Protein AF-A0A519WPK3-F1 (afdb_monomer)

Mean predicted aligned error: 9.58 Å

Solvent-accessible surface area (backbone atoms only — not comparable to full-atom values): 17750 Å² total; per-residue (Å²): 133,92,76,84,82,84,77,85,83,83,81,83,81,81,85,74,91,69,85,76,52,42,56,36,68,40,86,94,42,63,32,31,65,86,56,55,59,50,63,33,29,33,14,40,86,63,39,38,88,90,33,53,61,42,50,19,40,54,48,25,35,54,65,48,41,34,26,15,47,34,34,63,48,76,48,82,30,82,75,69,54,102,81,62,77,59,24,25,37,39,63,29,50,59,96,68,37,83,88,67,66,41,92,82,39,66,58,48,60,46,72,45,61,41,82,87,78,26,24,60,67,28,47,33,42,40,36,38,63,82,57,46,74,32,50,64,46,53,61,82,19,36,82,69,31,94,54,82,22,42,30,40,38,23,42,38,35,25,38,50,38,42,71,59,23,38,37,41,28,54,85,52,86,20,16,48,8,29,32,51,71,32,58,49,68,64,50,56,37,51,45,67,56,54,26,27,50,50,29,52,37,47,21,74,77,49,38,57,27,89,55,96,75,41,66,42,71,45,78,41,43,54,38,78,34,75,89,70,29,67,93,54,89,73,31,51,25,35,67,41,77,50,63,43,18,37,81,86,65,49,77,56,72,63,44,80,40,91,84,51,36,87,53,74,40,71,85,76,69,86,96,63,62,71,44,74,55,68,37,78,36,47,41,17,41,59,92,72,96,64,92,70,65,41,70,48,53,93,67,96,62,87,58,93,86,37,45,72,73,42,120

Sequence (311 aa):
MNKKIIFVISFLLLSNNAYSFRNYKCGTLNLQHTSKTVQFSFNTTSFPFGSAARGGITSAMGRWNVRSDFAFSNTEGTAASASDTINSIWWSAPANFPGGNAANTLARTRYTYNMTTCRFNNIDIIFNNSFGWNYSEALNHTPFSAAAIYNIHGVALHELGHALGLDHEERYYNTMGDSFSHLNFDATHSDYTPGEDATAGAISLYSESTIPAAPEDGITMMVRDAALSPTTPNSYSVHTQGVITDNSNNVIYSIPNTGLGPNRRYQLARGQIYKIPITLETNGANTHNRLMWAKLSSDRTFDSSDTAILD

Radius of gyration: 21.03 Å; Cα contacts (8 Å, |Δi|>4): 628; chains: 1; bounding box: 66×49×42 Å

Structure (mmCIF, N/CA/C/O backbone):
data_AF-A0A519WPK3-F1
#
_entry.id   AF-A0A519WPK3-F1
#
loop_
_atom_site.group_PDB
_atom_site.id
_atom_site.type_symbol
_atom_site.label_atom_id
_atom_site.label_alt_id
_atom_site.label_comp_id
_atom_site.label_asym_id
_atom_site.label_entity_id
_atom_site.label_seq_id
_atom_site.pdbx_PDB_ins_code
_atom_site.Cartn_x
_atom_site.Cartn_y
_atom_site.Cartn_z
_atom_site.occupancy
_atom_site.B_iso_or_equiv
_atom_site.auth_seq_id
_atom_site.auth_comp_id
_atom_site.auth_asym_id
_atom_site.auth_atom_id
_atom_site.pdbx_PDB_model_num
ATOM 1 N N . MET A 1 1 ? -42.140 -23.717 -4.081 1.00 33.53 1 MET A N 1
ATOM 2 C CA . MET A 1 1 ? -42.125 -23.253 -2.673 1.00 33.53 1 MET A CA 1
ATOM 3 C C . MET A 1 1 ? -40.802 -22.548 -2.426 1.00 33.53 1 MET A C 1
ATOM 5 O O . MET A 1 1 ? -39.795 -23.228 -2.268 1.00 33.53 1 MET A O 1
ATOM 9 N N . ASN A 1 2 ? -40.803 -21.215 -2.438 1.00 30.84 2 ASN A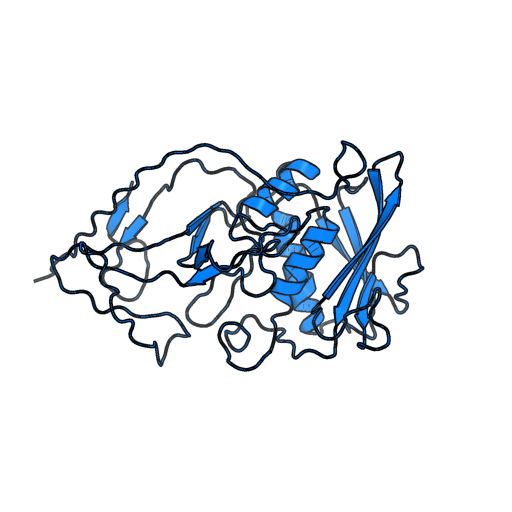 N 1
ATOM 10 C CA . ASN A 1 2 ? -39.613 -20.394 -2.201 1.00 30.84 2 ASN A CA 1
ATOM 11 C C . ASN A 1 2 ? -39.282 -20.440 -0.709 1.00 30.84 2 ASN A C 1
ATOM 13 O O . ASN A 1 2 ? -39.993 -19.864 0.113 1.00 30.84 2 ASN A O 1
ATOM 17 N N . LYS A 1 3 ? -38.267 -21.223 -0.344 1.00 35.69 3 LYS A N 1
ATOM 18 C CA . LYS A 1 3 ? -37.906 -21.469 1.052 1.00 35.69 3 LYS A CA 1
ATOM 19 C C . LYS A 1 3 ? -36.731 -20.573 1.422 1.00 35.69 3 LYS A C 1
ATOM 21 O O . LYS A 1 3 ? -35.601 -20.844 1.036 1.00 35.69 3 LYS A O 1
ATOM 26 N N . LYS A 1 4 ? -37.040 -19.520 2.177 1.00 30.44 4 LYS A N 1
ATOM 27 C CA . LYS A 1 4 ? -36.079 -18.568 2.736 1.00 30.44 4 LYS A CA 1
ATOM 28 C C . LYS A 1 4 ? -35.102 -19.306 3.663 1.00 30.44 4 LYS A C 1
ATOM 30 O O . LYS A 1 4 ? -35.526 -20.093 4.516 1.00 30.44 4 LYS A O 1
ATOM 35 N N . ILE A 1 5 ? -33.807 -19.102 3.446 1.00 34.97 5 ILE A N 1
ATOM 36 C CA . ILE A 1 5 ? -32.743 -19.463 4.387 1.00 34.97 5 ILE A CA 1
ATOM 37 C C . ILE A 1 5 ? -32.683 -18.315 5.397 1.00 34.97 5 ILE A C 1
ATOM 39 O O . ILE A 1 5 ? -32.654 -17.159 4.995 1.00 34.97 5 ILE A O 1
ATOM 43 N N . ILE A 1 6 ? -32.736 -18.620 6.692 1.00 30.03 6 ILE A N 1
ATOM 44 C CA . ILE A 1 6 ? -32.592 -17.625 7.759 1.00 30.03 6 ILE A CA 1
ATOM 45 C C . ILE A 1 6 ? -31.184 -17.805 8.322 1.00 30.03 6 ILE A C 1
ATOM 47 O O . ILE A 1 6 ? -30.902 -18.830 8.941 1.00 30.03 6 ILE A O 1
ATOM 51 N N . PHE A 1 7 ? -30.307 -16.834 8.075 1.00 38.94 7 PHE A N 1
ATOM 52 C CA . PHE A 1 7 ? -29.059 -16.671 8.815 1.00 38.94 7 PHE A CA 1
ATOM 53 C C . PHE A 1 7 ? -29.341 -15.715 9.972 1.00 38.94 7 PHE A C 1
ATOM 55 O O . PHE A 1 7 ? -29.762 -14.586 9.743 1.00 38.94 7 PHE A O 1
ATOM 62 N N . VAL A 1 8 ? -29.131 -16.162 11.208 1.00 31.12 8 VAL A N 1
ATOM 63 C CA . VAL A 1 8 ? -29.085 -15.267 12.370 1.00 31.12 8 VAL A CA 1
ATOM 64 C C . VAL A 1 8 ? -27.612 -15.033 12.665 1.00 31.12 8 VAL A C 1
ATOM 66 O O . VAL A 1 8 ? -26.933 -15.922 13.176 1.00 31.12 8 VAL A O 1
ATOM 69 N N . ILE A 1 9 ? -27.107 -13.861 12.286 1.00 40.69 9 ILE A N 1
ATOM 70 C CA . ILE A 1 9 ? -25.750 -13.424 12.609 1.00 40.69 9 ILE A CA 1
ATOM 71 C C . ILE A 1 9 ? -25.865 -12.537 13.848 1.00 40.69 9 ILE A C 1
ATOM 73 O O . ILE A 1 9 ? -26.396 -11.434 13.781 1.00 40.69 9 ILE A O 1
ATOM 77 N N . SER A 1 10 ? -25.417 -13.040 14.997 1.00 29.08 10 SER A N 1
ATOM 78 C CA . SER A 1 10 ? -25.375 -12.268 16.239 1.00 29.08 10 SER A CA 1
ATOM 79 C C . SER A 1 10 ? -23.976 -11.686 16.411 1.00 29.08 10 SER A C 1
ATOM 81 O O . SER A 1 10 ? -23.042 -12.421 16.728 1.00 29.08 10 SER A O 1
ATOM 83 N N . PHE A 1 11 ? -23.831 -10.376 16.226 1.00 38.69 11 PHE A N 1
ATOM 84 C CA . PHE A 1 11 ? -22.596 -9.660 16.536 1.00 38.69 11 PHE A CA 1
ATOM 85 C C . PHE A 1 11 ? -22.623 -9.188 17.993 1.00 38.69 11 PHE A C 1
ATOM 87 O O . PHE A 1 11 ? -23.420 -8.327 18.358 1.00 38.69 11 PHE A O 1
ATOM 94 N N . LEU A 1 12 ? -21.741 -9.731 18.836 1.00 29.67 12 LEU A N 1
ATOM 95 C CA . LEU A 1 12 ? -21.393 -9.084 20.101 1.00 29.67 12 LEU A CA 1
ATOM 96 C C . LEU A 1 12 ? -20.258 -8.094 19.802 1.00 29.67 12 LEU A C 1
ATOM 98 O O . LEU A 1 12 ? -19.091 -8.475 19.746 1.00 29.67 12 LEU A O 1
ATOM 102 N N . LEU A 1 13 ? -20.605 -6.833 19.540 1.00 36.03 13 LEU A N 1
ATOM 103 C CA . LEU A 1 13 ? -19.627 -5.766 19.326 1.00 36.03 13 LEU A CA 1
ATOM 104 C C . LEU A 1 13 ? -19.178 -5.222 20.684 1.00 36.03 13 LEU A C 1
ATOM 106 O O . LEU A 1 13 ? -19.892 -4.461 21.332 1.00 36.03 13 LEU A O 1
ATOM 110 N N . LEU A 1 14 ? -17.982 -5.614 21.117 1.00 30.66 14 LEU A N 1
ATOM 111 C CA . LEU A 1 14 ? -17.242 -4.903 22.155 1.00 30.66 14 LEU A CA 1
ATOM 112 C C . LEU A 1 14 ? -16.342 -3.881 21.451 1.00 30.66 14 LEU A C 1
ATOM 114 O O . LEU A 1 14 ? -15.199 -4.182 21.122 1.00 30.66 14 LEU A O 1
ATOM 118 N N . SER A 1 15 ? -16.864 -2.684 21.172 1.00 34.34 15 SER A N 1
ATOM 119 C CA . SER A 1 15 ? -16.058 -1.586 20.629 1.00 34.34 15 SER A CA 1
ATOM 120 C C . SER A 1 15 ? -15.207 -0.974 21.745 1.00 34.34 15 SER A C 1
ATOM 122 O O . SER A 1 15 ? -15.649 -0.075 22.460 1.00 34.34 15 SER A O 1
ATOM 124 N N . ASN A 1 16 ? -13.976 -1.450 21.896 1.00 31.86 16 ASN A N 1
ATOM 125 C CA . ASN A 1 16 ? -12.909 -0.619 22.437 1.00 31.86 16 ASN A CA 1
ATOM 126 C C . ASN A 1 16 ? -12.177 -0.043 21.226 1.00 31.86 16 ASN A C 1
ATOM 128 O O . ASN A 1 16 ? -11.358 -0.737 20.631 1.00 31.86 16 ASN A O 1
ATOM 132 N N . ASN A 1 17 ? -12.491 1.197 20.840 1.00 37.44 17 ASN A N 1
ATOM 133 C CA . ASN A 1 17 ? -11.726 1.923 19.824 1.00 37.44 17 ASN A CA 1
ATOM 134 C C . ASN A 1 17 ? -10.335 2.227 20.393 1.00 37.44 17 ASN A C 1
ATOM 136 O O . ASN A 1 17 ? -10.086 3.295 20.949 1.00 37.44 17 ASN A O 1
ATOM 140 N N . ALA A 1 18 ? -9.444 1.246 20.309 1.00 40.41 18 ALA A N 1
ATOM 141 C CA . ALA A 1 18 ? -8.024 1.392 20.551 1.00 40.41 18 ALA A CA 1
ATOM 142 C C . ALA A 1 18 ? -7.324 1.252 19.198 1.00 40.41 18 ALA A C 1
ATOM 144 O O . ALA A 1 18 ? -6.773 0.198 18.876 1.00 40.41 18 ALA A O 1
ATOM 145 N N . TYR A 1 19 ? -7.372 2.317 18.393 1.00 54.44 19 TYR A N 1
ATOM 146 C CA . TYR A 1 19 ? -6.489 2.430 17.236 1.00 54.44 19 TYR A CA 1
ATOM 147 C C . TYR A 1 19 ? -5.055 2.252 17.714 1.00 54.44 19 TYR A C 1
ATOM 149 O O . TYR A 1 19 ? -4.652 2.829 18.729 1.00 54.44 19 TYR A O 1
ATOM 157 N N . SER A 1 20 ? -4.289 1.427 17.013 1.00 61.66 20 SER A N 1
ATOM 158 C CA . SER A 1 20 ? -2.912 1.176 17.399 1.00 61.66 20 SER A CA 1
ATOM 159 C C . SER A 1 20 ? -1.988 1.252 16.205 1.00 61.66 20 SER A C 1
ATOM 161 O O . SER A 1 20 ? -1.042 0.496 16.155 1.00 61.66 20 SER A O 1
ATOM 163 N N . PHE A 1 21 ? -2.194 2.190 15.292 1.00 76.25 21 PHE A N 1
ATOM 164 C CA . PHE A 1 21 ? -1.288 2.377 14.164 1.00 76.25 21 PHE A CA 1
ATOM 165 C C . PHE A 1 21 ? 0.146 2.672 14.615 1.00 76.25 21 PHE A C 1
ATOM 167 O O . PHE A 1 21 ? 0.390 3.289 15.665 1.00 76.25 21 PHE A O 1
ATOM 174 N N . ARG A 1 22 ? 1.118 2.249 13.803 1.00 80.88 22 ARG A N 1
ATOM 175 C CA . ARG A 1 22 ? 2.530 2.590 14.007 1.00 80.88 22 ARG A CA 1
ATOM 176 C C . ARG A 1 22 ? 2.978 3.634 13.004 1.00 80.88 22 ARG A C 1
ATOM 178 O O . ARG A 1 22 ? 2.832 3.472 11.801 1.00 80.88 22 ARG A O 1
ATOM 185 N N . ASN A 1 23 ? 3.587 4.686 13.536 1.00 85.00 23 ASN A N 1
ATOM 186 C CA . ASN A 1 23 ? 4.255 5.717 12.756 1.00 85.00 23 ASN A CA 1
ATOM 187 C C . ASN A 1 23 ? 5.744 5.677 13.078 1.00 85.00 23 ASN A C 1
ATOM 189 O O . ASN A 1 23 ? 6.115 5.454 14.240 1.00 85.00 23 ASN A O 1
ATOM 193 N N . TYR A 1 24 ? 6.581 5.990 12.094 1.00 87.56 24 TYR A N 1
ATOM 194 C CA . TYR A 1 24 ? 7.996 6.218 12.335 1.00 87.56 24 TYR A CA 1
ATOM 195 C C . TYR A 1 24 ? 8.179 7.301 13.393 1.00 87.56 24 TYR A C 1
ATOM 197 O O . TYR A 1 24 ? 7.557 8.367 13.352 1.00 87.56 24 TYR A O 1
ATOM 205 N N . LYS A 1 25 ? 9.044 7.019 14.366 1.00 87.94 25 LYS A N 1
ATOM 206 C CA . LYS A 1 25 ? 9.314 7.921 15.483 1.00 87.94 25 LYS A CA 1
ATOM 207 C C . LYS A 1 25 ? 10.616 8.675 15.272 1.00 87.94 25 LYS A C 1
ATOM 209 O O . LYS A 1 25 ? 11.625 8.122 14.847 1.00 87.94 25 LYS A O 1
ATOM 214 N N . CYS A 1 26 ?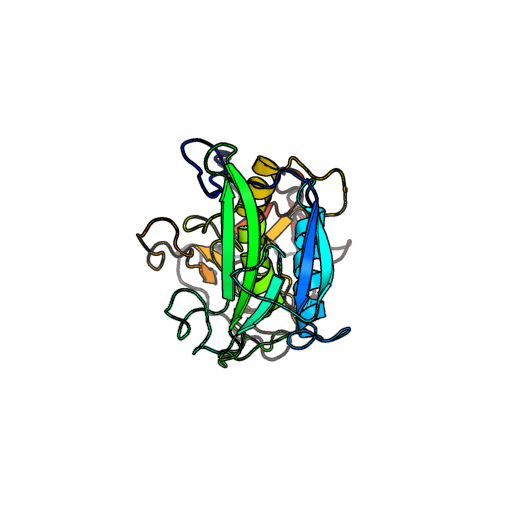 10.592 9.945 15.641 1.00 88.00 26 CYS A N 1
ATOM 215 C CA . CYS A 1 26 ? 11.748 10.813 15.767 1.00 88.00 26 CYS A CA 1
ATOM 216 C C . CYS A 1 26 ? 11.712 11.384 17.189 1.00 88.00 26 CYS A C 1
ATOM 218 O O . CYS A 1 26 ? 10.960 12.307 17.505 1.00 88.00 26 CYS A O 1
ATOM 220 N N . GLY A 1 27 ? 12.444 10.728 18.096 1.00 87.12 27 GLY A N 1
ATOM 221 C CA . GLY A 1 27 ? 12.270 10.935 19.533 1.00 87.12 27 GLY A CA 1
ATOM 222 C C . GLY A 1 27 ? 10.848 10.570 19.969 1.00 87.12 27 GLY A C 1
ATOM 223 O O . GLY A 1 27 ? 10.408 9.438 19.782 1.00 87.12 27 GLY A O 1
ATOM 224 N N . THR A 1 28 ? 10.126 11.533 20.538 1.00 85.94 28 THR A N 1
ATOM 225 C CA . THR A 1 28 ? 8.727 11.367 20.969 1.00 85.94 28 THR A CA 1
ATOM 226 C C . THR A 1 28 ? 7.706 11.753 19.897 1.00 85.94 28 THR A C 1
ATOM 228 O O . THR A 1 28 ? 6.516 11.489 20.070 1.00 85.94 28 THR A O 1
ATOM 231 N N . LEU A 1 29 ? 8.146 12.371 18.797 1.00 88.44 29 LEU A N 1
ATOM 232 C CA . LEU A 1 29 ? 7.280 12.847 17.721 1.00 88.44 29 LEU A CA 1
ATOM 233 C C . LEU A 1 29 ? 7.164 11.815 16.599 1.00 88.44 29 LEU A C 1
ATOM 235 O O . LEU A 1 29 ? 8.041 10.969 16.411 1.00 88.44 29 LEU A O 1
ATOM 239 N N . ASN A 1 30 ? 6.089 11.922 15.821 1.00 91.50 30 ASN A N 1
ATOM 240 C CA . ASN A 1 30 ? 5.961 11.185 14.571 1.00 91.50 30 ASN A CA 1
ATOM 241 C C . ASN A 1 30 ? 6.750 11.891 13.463 1.00 91.50 30 ASN A C 1
ATOM 243 O O . ASN A 1 30 ? 6.714 13.120 13.338 1.00 91.50 30 ASN A O 1
ATOM 247 N N . LEU A 1 31 ? 7.447 11.096 12.660 1.00 93.12 31 LEU A N 1
ATOM 248 C CA . LEU A 1 31 ? 8.059 11.538 11.422 1.00 93.12 31 LEU A CA 1
ATOM 249 C C . LEU A 1 31 ? 6.968 11.698 10.358 1.00 93.12 31 LEU A C 1
ATOM 251 O O . LEU A 1 31 ? 6.175 10.790 10.133 1.00 93.12 31 LEU A O 1
ATOM 255 N N . GLN A 1 32 ? 6.925 12.865 9.726 1.00 94.38 32 GLN A N 1
ATOM 256 C CA . GLN A 1 32 ? 5.922 13.208 8.716 1.00 94.38 32 GLN A CA 1
ATOM 257 C C . GLN A 1 32 ? 6.473 14.245 7.738 1.00 94.38 32 GLN A C 1
ATOM 259 O O . GLN A 1 32 ? 7.536 14.833 7.955 1.00 94.38 32 GLN A O 1
ATOM 264 N N . HIS A 1 33 ? 5.737 14.517 6.671 1.00 95.06 33 HIS A N 1
ATOM 265 C CA . HIS A 1 33 ? 6.062 15.594 5.741 1.00 95.06 33 HIS A CA 1
ATOM 266 C C . HIS A 1 33 ? 5.754 16.975 6.320 1.00 95.06 33 HIS A C 1
ATOM 268 O O . HIS A 1 33 ? 4.883 17.153 7.173 1.00 95.06 33 HIS A O 1
ATOM 274 N N . THR A 1 34 ? 6.480 17.980 5.830 1.00 92.69 34 THR A N 1
ATOM 275 C CA . THR A 1 34 ? 6.150 19.394 6.080 1.00 92.69 34 THR A CA 1
ATOM 276 C C . THR A 1 34 ? 4.977 19.848 5.208 1.00 92.69 34 THR A C 1
ATOM 278 O O . THR A 1 34 ? 4.146 20.634 5.649 1.00 92.69 34 THR A O 1
ATOM 281 N N . SER A 1 35 ? 4.925 19.356 3.969 1.00 92.56 35 SER A N 1
ATOM 282 C CA . SER A 1 35 ? 3.864 19.626 2.998 1.00 92.56 35 SER A CA 1
ATOM 283 C C . SER A 1 35 ? 2.802 18.529 3.047 1.00 92.56 35 SER A C 1
ATOM 285 O O . SER A 1 35 ? 3.116 17.376 3.326 1.00 92.56 35 SER A O 1
ATOM 287 N N . LYS A 1 36 ? 1.560 18.879 2.705 1.00 91.94 36 LYS A N 1
ATOM 288 C CA . LYS A 1 36 ? 0.459 17.928 2.471 1.00 91.94 36 LYS A CA 1
ATOM 289 C C . LYS A 1 36 ? 0.493 17.301 1.076 1.00 91.94 36 LYS A C 1
ATOM 291 O O . LYS A 1 36 ? -0.367 16.514 0.709 1.00 91.94 36 LYS A O 1
ATOM 296 N N . THR A 1 37 ? 1.485 17.655 0.273 1.00 94.25 37 THR A N 1
ATOM 297 C CA . THR A 1 37 ? 1.721 17.028 -1.021 1.00 94.25 37 THR A CA 1
ATOM 298 C C . THR A 1 37 ? 3.187 16.689 -1.159 1.00 94.25 37 THR A C 1
ATOM 300 O O . THR A 1 37 ? 4.045 17.540 -0.904 1.00 94.25 37 THR A O 1
ATOM 303 N N . VAL A 1 38 ? 3.463 15.470 -1.611 1.00 95.00 38 VAL A N 1
ATOM 304 C CA . VAL A 1 38 ? 4.800 15.046 -2.020 1.00 95.00 38 VAL A CA 1
ATOM 305 C C . VAL A 1 38 ? 4.767 14.611 -3.480 1.00 95.00 38 VAL A C 1
ATOM 307 O O . VAL A 1 38 ? 3.840 13.941 -3.936 1.00 95.00 38 VAL A O 1
ATOM 310 N N . GLN A 1 39 ? 5.774 15.035 -4.234 1.00 95.50 39 GLN A N 1
ATOM 311 C CA . GLN A 1 39 ? 5.956 14.629 -5.619 1.00 95.50 39 GLN A CA 1
ATOM 312 C C . GLN A 1 39 ? 7.081 13.604 -5.699 1.00 95.50 39 GLN A C 1
ATOM 314 O O . GLN A 1 39 ? 8.150 13.831 -5.133 1.00 95.50 39 GLN A O 1
ATOM 319 N N . PHE A 1 40 ? 6.834 12.516 -6.424 1.00 96.00 40 PHE A N 1
ATOM 320 C CA . PHE A 1 40 ? 7.830 11.509 -6.769 1.00 96.00 40 PHE A CA 1
ATOM 321 C C . PHE A 1 40 ? 8.236 11.606 -8.241 1.00 96.00 40 PHE A C 1
ATOM 323 O O . PHE A 1 40 ? 7.392 11.649 -9.137 1.00 96.00 40 PHE A O 1
ATOM 330 N N . SER A 1 41 ? 9.536 11.585 -8.496 1.00 95.62 41 SER A N 1
ATOM 331 C CA . SER A 1 41 ? 10.125 11.461 -9.822 1.00 95.62 41 SER A CA 1
ATOM 332 C C . SER A 1 41 ? 10.187 9.990 -10.227 1.00 95.62 41 SER A C 1
ATOM 334 O O . SER A 1 41 ? 10.890 9.185 -9.613 1.00 95.62 41 SER A O 1
ATOM 336 N N . PHE A 1 42 ? 9.441 9.612 -11.263 1.00 95.94 42 PHE A N 1
ATOM 337 C CA . PHE A 1 42 ? 9.540 8.274 -11.836 1.00 95.94 42 PHE A CA 1
ATOM 338 C C . PHE A 1 42 ? 10.771 8.214 -12.727 1.00 95.94 42 PHE A C 1
ATOM 340 O O . PHE A 1 42 ? 10.886 8.972 -13.692 1.00 95.94 42 PHE A O 1
ATOM 347 N N . ASN A 1 43 ? 11.673 7.278 -12.435 1.00 94.94 43 ASN A N 1
ATOM 348 C CA . ASN A 1 43 ? 12.792 7.007 -13.317 1.00 94.94 43 ASN A CA 1
ATOM 349 C C . ASN A 1 43 ? 12.267 6.439 -14.643 1.00 94.94 43 ASN A C 1
ATOM 351 O O . ASN A 1 43 ? 11.815 5.299 -14.698 1.00 94.94 43 ASN A O 1
ATOM 355 N N . THR A 1 44 ? 12.345 7.222 -15.711 1.00 93.25 44 THR A N 1
ATOM 356 C CA . THR A 1 44 ? 11.783 6.906 -17.036 1.00 93.25 44 THR A CA 1
ATOM 357 C C . THR A 1 44 ? 12.397 5.672 -17.698 1.00 93.25 44 THR A C 1
ATOM 359 O O . THR A 1 44 ? 11.728 5.023 -18.499 1.00 93.25 44 THR A O 1
ATOM 362 N N . THR A 1 45 ? 13.626 5.294 -17.336 1.00 92.44 45 THR A N 1
ATOM 363 C CA . THR A 1 45 ? 14.237 4.024 -17.764 1.00 92.44 45 THR A CA 1
ATOM 364 C C . THR A 1 45 ? 13.591 2.830 -17.060 1.00 92.44 45 THR A C 1
ATOM 366 O O . THR A 1 45 ? 13.352 1.799 -17.681 1.00 92.44 45 THR A O 1
ATOM 369 N N . SER A 1 46 ? 13.288 2.966 -15.767 1.00 92.81 46 SER A N 1
ATOM 370 C CA . SER A 1 46 ? 12.636 1.922 -14.966 1.00 92.81 46 SER A CA 1
ATOM 371 C C . SER A 1 46 ? 11.138 1.815 -15.261 1.00 92.81 46 SER A C 1
ATOM 373 O O . SER A 1 46 ? 10.585 0.726 -15.394 1.00 92.81 46 SER A O 1
ATOM 375 N N . PHE A 1 47 ? 10.478 2.962 -15.372 1.00 94.25 47 PHE A N 1
ATOM 376 C CA . PHE A 1 47 ? 9.035 3.096 -15.486 1.00 94.25 47 PHE A CA 1
ATOM 377 C C . PHE A 1 47 ? 8.688 4.050 -16.634 1.00 94.25 47 PHE A C 1
ATOM 379 O O . PHE A 1 47 ? 8.301 5.199 -16.387 1.00 94.25 47 PHE A O 1
ATOM 386 N N . PRO A 1 48 ? 8.805 3.591 -17.897 1.00 94.12 48 PRO A N 1
ATOM 387 C CA . PRO A 1 48 ? 8.449 4.400 -19.053 1.00 94.12 48 PRO A CA 1
ATOM 388 C C . PRO A 1 48 ? 7.022 4.938 -18.954 1.00 94.12 48 PRO A C 1
ATOM 390 O O . PRO A 1 48 ? 6.134 4.303 -18.363 1.00 94.12 48 PRO A O 1
ATOM 393 N N . PHE A 1 49 ? 6.793 6.102 -19.559 1.00 92.19 49 PHE A N 1
ATOM 394 C CA . PHE A 1 49 ? 5.467 6.705 -19.626 1.00 92.19 49 PHE A CA 1
ATOM 395 C C . PHE A 1 49 ? 4.450 5.724 -20.231 1.00 92.19 49 PHE A C 1
ATOM 397 O O . PHE A 1 49 ? 4.724 5.068 -21.235 1.00 92.19 49 PHE A O 1
ATOM 404 N N . GLY A 1 50 ? 3.286 5.598 -19.590 1.00 90.19 50 GLY A N 1
ATOM 405 C CA . GLY A 1 50 ? 2.224 4.680 -20.014 1.00 90.19 50 GLY A CA 1
ATOM 406 C C . GLY A 1 50 ? 2.484 3.190 -19.744 1.00 90.19 50 GLY A C 1
ATOM 407 O O . GLY A 1 50 ? 1.644 2.366 -20.095 1.00 90.19 50 GLY A O 1
ATOM 408 N N . SER A 1 51 ? 3.606 2.812 -19.118 1.00 95.75 51 SER A N 1
ATOM 409 C CA . SER A 1 51 ? 3.847 1.410 -18.749 1.00 95.75 51 SER A CA 1
ATOM 410 C C . SER A 1 51 ? 2.852 0.914 -17.691 1.00 95.75 51 SER A C 1
ATOM 412 O O . SER A 1 51 ? 2.462 1.651 -16.784 1.00 95.75 51 SER A O 1
ATOM 414 N N . ALA A 1 52 ? 2.473 -0.366 -17.765 1.00 96.50 52 ALA A N 1
ATOM 415 C CA . ALA A 1 52 ? 1.544 -0.974 -16.807 1.00 96.50 52 ALA A CA 1
ATOM 416 C C . ALA A 1 52 ? 2.075 -0.926 -15.362 1.00 96.50 52 ALA A C 1
ATOM 418 O O . ALA A 1 52 ? 1.324 -0.639 -14.435 1.00 96.50 52 ALA A O 1
ATOM 419 N N . ALA A 1 53 ? 3.384 -1.137 -15.178 1.00 95.75 53 ALA A N 1
ATOM 420 C CA . ALA A 1 53 ? 4.036 -1.051 -13.872 1.00 95.75 53 ALA A CA 1
ATOM 421 C C . ALA A 1 53 ? 3.863 0.336 -13.241 1.00 95.75 53 ALA A C 1
ATOM 423 O O . ALA A 1 53 ? 3.476 0.459 -12.080 1.00 95.75 53 ALA A O 1
ATOM 424 N N . ARG A 1 54 ? 4.073 1.388 -14.038 1.00 95.81 54 ARG A N 1
ATOM 425 C CA . ARG A 1 54 ? 3.817 2.758 -13.610 1.00 95.81 54 ARG A CA 1
ATOM 426 C C . ARG A 1 54 ? 2.349 2.997 -13.285 1.00 95.81 54 ARG A C 1
ATOM 428 O O . ARG A 1 54 ? 2.058 3.604 -12.260 1.00 95.81 54 ARG A O 1
ATOM 435 N N . GLY A 1 55 ? 1.448 2.511 -14.138 1.00 96.69 55 GLY A N 1
ATOM 436 C CA . GLY A 1 55 ? 0.006 2.589 -13.910 1.00 96.69 55 GLY A CA 1
ATOM 437 C C . GLY A 1 55 ? -0.394 2.014 -12.550 1.00 96.69 55 GLY A C 1
ATOM 438 O O . GLY A 1 55 ? -1.149 2.653 -11.824 1.00 96.69 55 GLY A O 1
ATOM 439 N N . GLY A 1 56 ? 0.181 0.873 -12.157 1.00 96.62 56 GLY A N 1
ATOM 440 C CA . GLY A 1 56 ? -0.070 0.274 -10.845 1.00 96.62 56 GLY A CA 1
ATOM 441 C C . GLY A 1 56 ? 0.437 1.106 -9.665 1.00 96.62 56 GLY A C 1
ATOM 442 O O . GLY A 1 56 ? -0.283 1.288 -8.688 1.00 96.62 56 GLY A O 1
ATOM 443 N N . ILE A 1 57 ? 1.628 1.705 -9.766 1.00 97.69 57 ILE A N 1
ATOM 444 C CA . ILE A 1 57 ? 2.152 2.588 -8.706 1.00 97.69 57 ILE A CA 1
ATOM 445 C C . ILE A 1 57 ? 1.318 3.876 -8.611 1.00 97.69 57 ILE A C 1
ATOM 447 O O . ILE A 1 57 ? 0.993 4.331 -7.518 1.00 97.69 57 ILE A O 1
ATOM 451 N N . THR A 1 58 ? 0.925 4.466 -9.746 1.00 97.06 58 THR A N 1
ATOM 452 C CA . THR A 1 58 ? 0.032 5.637 -9.763 1.00 97.06 58 THR A CA 1
ATOM 453 C C . THR A 1 58 ? -1.360 5.303 -9.211 1.00 97.06 58 THR A C 1
ATOM 455 O O . THR A 1 58 ? -1.937 6.125 -8.504 1.00 97.06 58 THR A O 1
ATOM 458 N N . SER A 1 59 ? -1.874 4.092 -9.452 1.00 95.62 59 SER A N 1
ATOM 459 C CA . SER A 1 59 ? -3.101 3.597 -8.810 1.00 95.62 59 SER A CA 1
ATOM 460 C C . SER A 1 59 ? -2.956 3.553 -7.282 1.00 95.62 59 SER A C 1
ATOM 462 O O . SER A 1 59 ? -3.793 4.096 -6.561 1.00 95.62 59 SER A O 1
ATOM 464 N N . ALA A 1 60 ? -1.844 3.009 -6.775 1.00 96.31 60 ALA A N 1
ATOM 465 C CA . ALA A 1 60 ? -1.548 2.983 -5.342 1.00 96.31 60 ALA A CA 1
ATOM 466 C C . ALA A 1 60 ? -1.426 4.392 -4.722 1.00 96.31 60 ALA A C 1
ATOM 468 O O . ALA A 1 60 ? -1.925 4.623 -3.622 1.00 96.31 60 ALA A O 1
ATOM 469 N N . MET A 1 61 ? -0.849 5.364 -5.440 1.00 96.81 61 MET A N 1
ATOM 470 C CA . MET A 1 61 ? -0.870 6.777 -5.027 1.00 96.81 61 MET A CA 1
ATOM 471 C C . MET A 1 61 ? -2.305 7.298 -4.901 1.00 96.81 61 MET A C 1
ATOM 473 O O . MET A 1 61 ? -2.666 7.868 -3.875 1.00 96.81 61 MET A O 1
ATOM 477 N N . GLY A 1 62 ? -3.150 7.050 -5.907 1.00 93.56 62 GLY A N 1
ATOM 478 C CA . GLY A 1 62 ? -4.562 7.442 -5.882 1.00 93.56 62 GLY A CA 1
ATOM 479 C C . GLY A 1 62 ? -5.330 6.852 -4.696 1.00 93.56 62 GLY A C 1
ATOM 480 O O . GLY A 1 62 ? -6.136 7.547 -4.080 1.00 93.56 62 GLY A O 1
ATOM 481 N N . ARG A 1 63 ? -5.026 5.603 -4.323 1.00 91.19 63 ARG A N 1
ATOM 482 C CA . ARG A 1 63 ? -5.618 4.916 -3.164 1.00 91.19 63 ARG A CA 1
ATOM 483 C C . ARG A 1 63 ? -5.278 5.571 -1.828 1.00 91.19 63 ARG A C 1
ATOM 485 O O . ARG A 1 63 ? -6.110 5.502 -0.930 1.00 91.19 63 ARG A O 1
ATOM 492 N N . TRP A 1 64 ? -4.115 6.212 -1.704 1.00 92.31 64 TRP A N 1
ATOM 493 C CA . TRP A 1 64 ? -3.745 7.018 -0.536 1.00 92.31 64 TRP A CA 1
ATOM 494 C C . TRP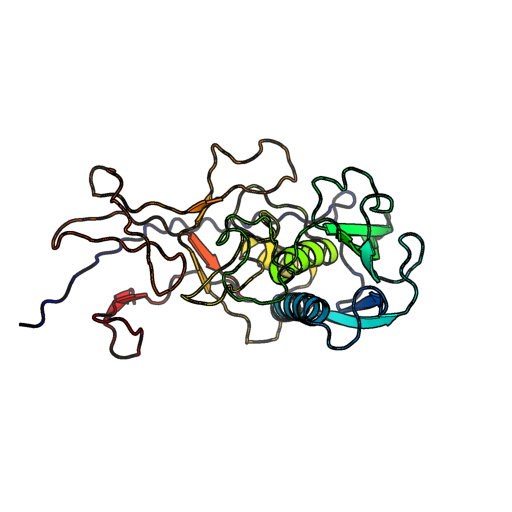 A 1 64 ? -4.335 8.430 -0.573 1.00 92.31 64 TRP A C 1
ATOM 496 O O . TRP A 1 64 ? -4.811 8.916 0.450 1.00 92.31 64 TRP A O 1
ATOM 506 N N . ASN A 1 65 ? -4.374 9.056 -1.752 1.00 92.50 65 ASN A N 1
ATOM 507 C CA . ASN A 1 65 ? -4.824 10.444 -1.941 1.00 92.50 65 ASN A CA 1
ATOM 508 C C . ASN A 1 65 ? -6.282 10.703 -1.529 1.00 92.50 65 ASN A C 1
ATOM 510 O O . ASN A 1 65 ? -6.696 11.853 -1.423 1.00 92.50 65 ASN A O 1
ATOM 514 N N . VAL A 1 66 ? -7.071 9.646 -1.335 1.00 87.12 66 VAL A N 1
ATOM 515 C CA . VAL A 1 66 ? -8.472 9.728 -0.902 1.00 87.12 66 VAL A CA 1
ATOM 516 C C . VAL A 1 66 ? -8.667 9.427 0.590 1.00 87.12 66 VAL A C 1
ATOM 518 O O . VAL A 1 66 ? -9.801 9.414 1.050 1.00 87.12 66 VAL A O 1
ATOM 521 N N . ARG A 1 67 ? -7.604 9.143 1.356 1.00 85.62 67 ARG A N 1
ATOM 522 C CA . ARG A 1 67 ? -7.709 8.608 2.735 1.00 85.62 67 ARG A CA 1
ATOM 523 C C . ARG A 1 67 ? -7.395 9.629 3.821 1.00 85.62 67 ARG A C 1
ATOM 525 O O . ARG A 1 67 ? -7.949 9.551 4.909 1.00 85.62 67 ARG A O 1
ATOM 532 N N . SER A 1 68 ? -6.541 10.599 3.525 1.00 87.38 68 SER A N 1
ATOM 533 C CA . SER A 1 68 ? -6.199 11.709 4.417 1.00 87.38 68 SER A CA 1
ATOM 534 C C . SER A 1 68 ? -6.111 13.012 3.623 1.00 87.38 68 SER A C 1
ATOM 536 O O . SER A 1 68 ? -6.247 13.009 2.398 1.00 87.38 68 SER A O 1
ATOM 538 N N . ASP A 1 69 ? -5.879 14.140 4.292 1.00 89.56 69 ASP A N 1
ATOM 539 C CA . ASP A 1 69 ? -5.590 15.423 3.629 1.00 89.56 69 ASP A CA 1
ATOM 540 C C . ASP A 1 69 ? -4.141 15.489 3.096 1.00 89.56 69 ASP A C 1
ATOM 542 O O . ASP A 1 69 ? -3.474 16.521 3.159 1.00 89.56 69 ASP A O 1
ATOM 546 N N . PHE A 1 70 ? -3.618 14.357 2.617 1.00 92.44 70 PHE A N 1
ATOM 547 C CA . PHE A 1 70 ? -2.299 14.225 2.016 1.00 92.44 70 PHE A CA 1
ATOM 548 C C . PHE A 1 70 ? -2.411 13.669 0.598 1.00 92.44 70 PHE A C 1
ATOM 550 O O . PHE A 1 70 ? -3.207 12.770 0.334 1.00 92.44 70 PHE A O 1
ATOM 557 N N . ALA A 1 71 ? -1.567 14.159 -0.309 1.00 94.12 71 ALA A N 1
ATOM 558 C CA . ALA A 1 71 ? -1.530 13.702 -1.689 1.00 94.12 71 ALA A CA 1
ATOM 559 C C . ALA A 1 71 ? -0.116 13.352 -2.170 1.00 94.12 71 ALA A C 1
ATOM 561 O O . ALA A 1 71 ? 0.825 14.143 -2.102 1.00 94.12 71 ALA A O 1
ATOM 562 N N . PHE A 1 72 ? 0.009 12.178 -2.767 1.00 96.81 72 PHE A N 1
ATOM 563 C CA . PHE A 1 72 ? 1.084 11.826 -3.673 1.00 96.81 72 PHE A CA 1
ATOM 564 C C . PHE A 1 72 ? 0.798 12.363 -5.074 1.00 96.81 72 PHE A C 1
ATOM 566 O O . PHE A 1 72 ? -0.308 12.252 -5.605 1.00 96.81 72 PHE A O 1
ATOM 573 N N . SER A 1 73 ? 1.830 12.902 -5.705 1.00 96.00 73 SER A N 1
ATOM 574 C CA . SER A 1 73 ? 1.841 13.250 -7.123 1.00 96.00 73 SER A CA 1
ATOM 575 C C . SER A 1 73 ? 3.098 12.688 -7.776 1.00 96.00 73 SER A C 1
ATOM 577 O O . SER A 1 73 ? 4.038 12.278 -7.089 1.00 96.00 73 SER A O 1
ATOM 579 N N . ASN A 1 74 ? 3.135 12.667 -9.105 1.00 94.44 74 ASN A N 1
ATOM 580 C CA . ASN A 1 74 ? 4.296 12.196 -9.841 1.00 94.44 74 ASN A CA 1
ATOM 581 C C . ASN A 1 74 ? 4.768 13.176 -10.917 1.00 94.44 74 ASN A C 1
ATOM 583 O O . ASN A 1 74 ? 4.014 14.008 -11.417 1.00 94.44 74 ASN A O 1
ATOM 587 N N . THR A 1 75 ? 6.047 13.058 -11.253 1.00 94.50 75 THR A N 1
ATOM 588 C CA . THR A 1 75 ? 6.714 13.728 -12.371 1.00 94.50 75 THR A CA 1
ATOM 589 C C . THR A 1 75 ? 7.671 12.751 -13.059 1.00 94.50 75 THR A C 1
ATOM 591 O O . THR A 1 75 ? 7.844 11.616 -12.608 1.00 94.50 75 THR A O 1
ATOM 594 N N . GLU A 1 76 ? 8.292 13.183 -14.152 1.00 88.44 76 GLU A N 1
ATOM 595 C CA . GLU A 1 76 ? 9.307 12.420 -14.879 1.00 88.44 76 GLU A CA 1
ATOM 596 C C . GLU A 1 76 ? 10.721 12.804 -14.455 1.00 88.44 76 GLU A C 1
ATOM 598 O O . GLU A 1 76 ? 11.039 13.987 -14.318 1.00 88.44 76 GLU A O 1
ATOM 603 N N . GLY A 1 77 ? 11.604 11.809 -14.389 1.00 84.50 77 GLY A N 1
ATOM 604 C CA . GLY A 1 77 ? 13.042 12.025 -14.294 1.00 84.50 77 GLY A CA 1
ATOM 605 C C . GLY A 1 77 ? 13.839 10.907 -14.954 1.00 84.50 77 GLY A C 1
ATOM 606 O O . GLY A 1 77 ? 13.359 9.796 -15.168 1.00 84.50 77 GLY A O 1
ATOM 607 N N . THR A 1 78 ? 15.082 11.193 -15.324 1.00 73.19 78 THR A N 1
ATOM 608 C CA . THR A 1 78 ? 16.015 10.198 -15.888 1.00 73.19 78 THR A CA 1
ATOM 609 C C . THR A 1 78 ? 17.056 9.741 -14.870 1.00 73.19 78 THR A C 1
ATOM 611 O O . THR A 1 78 ? 17.556 8.620 -14.963 1.00 73.19 78 THR A O 1
ATOM 614 N N . ALA A 1 79 ? 17.352 10.574 -13.871 1.00 69.81 79 ALA A N 1
ATOM 615 C CA . ALA A 1 79 ? 18.210 10.233 -12.748 1.00 69.81 79 ALA A CA 1
ATOM 616 C C . ALA A 1 79 ? 17.355 9.767 -11.566 1.00 69.81 79 ALA A C 1
ATOM 618 O O . ALA A 1 79 ? 16.375 10.417 -11.214 1.00 69.81 79 ALA A O 1
ATOM 619 N N . ALA A 1 80 ? 17.731 8.632 -10.987 1.00 78.81 80 ALA A N 1
ATOM 620 C CA . ALA A 1 80 ? 17.300 8.221 -9.662 1.00 78.81 80 ALA A CA 1
ATOM 621 C C . ALA A 1 80 ? 18.552 7.788 -8.910 1.00 78.81 80 ALA A C 1
ATOM 623 O O . ALA A 1 80 ? 19.268 6.887 -9.360 1.00 78.81 80 ALA A O 1
ATOM 624 N N . SER A 1 81 ? 18.848 8.462 -7.807 1.00 78.75 81 SER A N 1
ATOM 625 C CA . SER A 1 81 ? 19.954 8.099 -6.944 1.00 78.75 81 SER A CA 1
ATOM 626 C C . SER A 1 81 ? 19.509 8.145 -5.503 1.00 78.75 81 SER A C 1
ATOM 628 O O . SER A 1 81 ? 19.010 9.147 -5.015 1.00 78.75 81 SER A O 1
ATOM 630 N N . ALA A 1 82 ? 19.870 7.110 -4.758 1.00 73.44 82 ALA A N 1
ATOM 631 C CA . ALA A 1 82 ? 19.628 7.081 -3.327 1.00 73.44 82 ALA A CA 1
ATOM 632 C C . ALA A 1 82 ? 20.490 8.109 -2.541 1.00 73.44 82 ALA A C 1
ATOM 634 O O . ALA A 1 82 ? 20.548 8.076 -1.311 1.00 73.44 82 ALA A O 1
ATOM 635 N N . SER A 1 83 ? 21.258 8.959 -3.226 1.00 78.75 83 SER A N 1
ATOM 636 C CA . SER A 1 83 ? 22.082 10.025 -2.649 1.00 78.75 83 SER A CA 1
ATOM 637 C C . SER A 1 83 ? 21.681 11.425 -3.114 1.00 78.75 83 SER A C 1
ATOM 639 O O . SER A 1 83 ? 22.389 12.375 -2.783 1.00 78.75 83 SER A O 1
ATOM 641 N N . ASP A 1 84 ? 20.641 11.556 -3.936 1.00 82.69 84 ASP A N 1
ATOM 642 C CA . ASP A 1 84 ? 20.142 12.862 -4.352 1.00 82.69 84 ASP A CA 1
ATOM 643 C C . ASP A 1 84 ? 19.092 13.398 -3.356 1.00 82.69 84 ASP A C 1
ATOM 645 O O . ASP A 1 84 ? 18.911 12.868 -2.256 1.00 82.69 84 ASP A O 1
ATOM 649 N N . THR A 1 85 ? 18.485 14.535 -3.692 1.00 84.06 85 THR A N 1
ATOM 650 C CA . THR A 1 85 ? 17.435 15.182 -2.891 1.00 84.06 85 THR A CA 1
ATOM 651 C C . THR A 1 85 ? 16.075 15.102 -3.582 1.00 84.06 85 THR A C 1
ATOM 653 O O . THR A 1 85 ? 15.231 15.976 -3.382 1.00 84.06 85 THR A O 1
ATOM 656 N N . ILE A 1 86 ? 15.907 14.142 -4.490 1.00 89.31 86 ILE A N 1
ATOM 657 C CA . ILE A 1 86 ? 14.723 13.985 -5.318 1.00 89.31 86 ILE A CA 1
ATOM 658 C C . ILE A 1 86 ? 14.018 12.725 -4.856 1.00 89.31 86 ILE A C 1
ATOM 660 O O . ILE A 1 86 ? 14.554 11.632 -5.003 1.00 89.31 86 ILE A O 1
ATOM 664 N N . ASN A 1 87 ? 12.775 12.865 -4.396 1.00 93.81 87 ASN A N 1
ATOM 665 C CA . ASN A 1 87 ? 11.994 11.687 -4.058 1.00 93.81 87 ASN A CA 1
ATOM 666 C C . ASN A 1 87 ? 11.799 10.847 -5.321 1.00 93.81 87 ASN A C 1
ATOM 668 O O . ASN A 1 87 ? 11.112 11.293 -6.244 1.00 93.81 87 ASN A O 1
ATOM 672 N N . SER A 1 88 ? 12.410 9.669 -5.398 1.00 95.25 88 SER A N 1
ATOM 673 C CA . SER A 1 88 ? 12.495 8.927 -6.656 1.00 95.25 88 SER A CA 1
ATOM 674 C C . SER A 1 88 ? 11.869 7.542 -6.558 1.00 95.25 88 SER A C 1
ATOM 676 O O . SER A 1 88 ? 11.893 6.902 -5.510 1.00 95.25 88 SER A O 1
ATOM 678 N N . ILE A 1 89 ? 11.320 7.053 -7.674 1.00 96.31 89 ILE A N 1
ATOM 679 C CA . ILE A 1 89 ? 10.815 5.679 -7.801 1.00 96.31 89 ILE A CA 1
ATOM 680 C C . ILE A 1 89 ? 11.510 4.978 -8.967 1.00 96.31 89 ILE A C 1
ATOM 682 O O . ILE A 1 89 ? 11.461 5.460 -10.104 1.00 96.31 89 ILE A O 1
ATOM 686 N N . TRP A 1 90 ? 12.161 3.840 -8.706 1.00 95.94 90 TRP A N 1
ATOM 687 C CA . TRP A 1 90 ? 12.904 3.096 -9.732 1.00 95.94 90 TRP A CA 1
ATOM 688 C C . TRP A 1 90 ? 13.008 1.589 -9.456 1.00 95.94 90 TRP A C 1
ATOM 690 O O . TRP A 1 90 ? 12.731 1.110 -8.355 1.00 95.94 90 TRP A O 1
ATOM 700 N N . TRP A 1 91 ? 13.424 0.842 -10.482 1.00 95.06 91 TRP A N 1
ATOM 701 C CA . TRP A 1 91 ? 13.812 -0.562 -10.373 1.00 95.06 91 TRP A CA 1
ATOM 702 C C . TRP A 1 91 ? 15.289 -0.672 -10.028 1.00 95.06 91 TRP A C 1
ATOM 704 O O . TRP A 1 91 ? 16.126 -0.069 -10.698 1.00 95.06 91 TRP A O 1
ATOM 714 N N . SER A 1 92 ? 15.637 -1.525 -9.072 1.00 93.31 92 SER A N 1
ATOM 715 C CA . SER A 1 92 ? 17.030 -1.883 -8.816 1.00 93.31 92 SER A CA 1
ATOM 716 C C . SER A 1 92 ? 17.251 -3.383 -8.941 1.00 93.31 92 SER A C 1
ATOM 718 O O . SER A 1 92 ? 16.422 -4.192 -8.524 1.00 93.31 92 SER A O 1
ATOM 720 N N . ALA A 1 93 ? 18.400 -3.736 -9.517 1.00 90.44 93 ALA A N 1
ATOM 721 C CA . ALA A 1 93 ? 18.902 -5.100 -9.508 1.00 90.44 93 ALA A CA 1
ATOM 722 C C . ALA A 1 93 ? 19.424 -5.469 -8.115 1.00 90.44 93 ALA A C 1
ATOM 724 O O . ALA A 1 93 ? 19.939 -4.591 -7.419 1.00 90.44 93 ALA A O 1
ATOM 725 N N . PRO A 1 94 ? 19.404 -6.756 -7.723 1.00 87.31 94 PRO A N 1
ATOM 726 C CA . PRO A 1 94 ? 19.853 -7.185 -6.400 1.00 87.31 94 PRO A CA 1
ATOM 727 C C . PRO A 1 94 ? 21.242 -6.686 -6.001 1.00 87.31 94 PRO A C 1
ATOM 729 O O . PRO A 1 94 ? 21.447 -6.299 -4.855 1.00 87.31 94 PRO A O 1
ATOM 732 N N . ALA A 1 95 ? 22.180 -6.647 -6.954 1.00 86.31 95 ALA A N 1
ATOM 733 C CA . ALA A 1 95 ? 23.547 -6.178 -6.728 1.00 86.31 95 ALA A CA 1
ATOM 734 C C . ALA A 1 95 ? 23.627 -4.694 -6.319 1.00 86.31 95 ALA A C 1
ATOM 736 O O . ALA A 1 95 ? 24.570 -4.298 -5.642 1.00 86.31 95 ALA A O 1
ATOM 737 N N . ASN A 1 96 ? 22.627 -3.896 -6.702 1.00 86.31 96 ASN A N 1
ATOM 738 C CA . ASN A 1 96 ? 22.549 -2.458 -6.453 1.00 86.31 96 ASN A CA 1
ATOM 739 C C . ASN A 1 96 ? 21.390 -2.101 -5.504 1.00 86.31 96 ASN A C 1
ATOM 741 O O . ASN A 1 96 ? 21.035 -0.928 -5.366 1.00 86.31 96 ASN A O 1
ATOM 745 N N . PHE A 1 97 ? 20.745 -3.095 -4.886 1.00 86.69 97 PHE A N 1
ATOM 746 C CA . PHE A 1 97 ? 19.603 -2.859 -4.014 1.00 86.69 97 PHE A CA 1
ATOM 747 C C . PHE A 1 97 ? 20.087 -2.290 -2.667 1.00 86.69 97 PHE A C 1
ATOM 749 O O . PHE A 1 97 ? 20.913 -2.914 -1.989 1.00 86.69 97 PHE A O 1
ATOM 756 N N . PRO A 1 98 ? 19.622 -1.099 -2.257 1.00 81.81 98 PRO A N 1
ATOM 757 C CA . PRO A 1 98 ? 20.204 -0.387 -1.128 1.00 81.81 98 PRO A CA 1
ATOM 758 C C . PRO A 1 98 ? 19.934 -1.094 0.205 1.00 81.81 98 PRO A C 1
ATOM 760 O O . PRO A 1 98 ? 18.799 -1.443 0.509 1.00 81.81 98 PRO A O 1
ATOM 763 N N . GLY A 1 99 ? 20.974 -1.226 1.038 1.00 74.75 99 GLY A N 1
ATOM 764 C CA . GLY A 1 99 ? 20.888 -1.666 2.439 1.00 74.75 99 GLY A CA 1
ATOM 765 C C . GLY A 1 99 ? 20.787 -3.181 2.676 1.00 74.75 99 GLY A C 1
ATOM 766 O O . GLY A 1 99 ? 20.266 -3.581 3.713 1.00 74.75 99 GLY A O 1
ATOM 767 N N . GLY A 1 100 ? 21.266 -4.012 1.744 1.00 67.56 100 GLY A N 1
ATOM 768 C CA . GLY A 1 100 ? 21.428 -5.461 1.935 1.00 67.56 100 GLY A CA 1
ATOM 769 C C . GLY A 1 100 ? 20.122 -6.273 1.944 1.00 67.56 100 GLY A C 1
ATOM 770 O O . GLY A 1 100 ? 19.030 -5.736 2.120 1.00 67.56 100 GLY A O 1
ATOM 771 N N . ASN A 1 101 ? 20.249 -7.593 1.748 1.00 73.50 101 ASN A N 1
ATOM 772 C CA . ASN A 1 101 ? 19.150 -8.576 1.697 1.00 73.50 101 ASN A CA 1
ATOM 773 C C . ASN A 1 101 ? 18.164 -8.418 0.520 1.00 73.50 101 ASN A C 1
ATOM 775 O O . ASN A 1 101 ? 16.958 -8.625 0.658 1.00 73.50 101 ASN A O 1
ATOM 779 N N . ALA A 1 102 ? 18.677 -8.097 -0.669 1.00 83.06 102 ALA A N 1
ATOM 780 C CA . ALA A 1 102 ? 17.857 -8.038 -1.878 1.00 83.06 102 ALA A CA 1
ATOM 781 C C . ALA A 1 102 ? 17.115 -9.357 -2.165 1.00 83.06 102 ALA A C 1
ATOM 783 O O . ALA A 1 102 ? 15.994 -9.339 -2.654 1.00 83.06 102 ALA A O 1
ATOM 784 N N . ALA A 1 103 ? 17.711 -10.501 -1.814 1.00 84.00 103 ALA A N 1
ATOM 785 C CA . ALA A 1 103 ? 17.170 -11.826 -2.117 1.00 84.00 103 ALA A CA 1
ATOM 786 C C . ALA A 1 103 ? 15.756 -12.078 -1.561 1.00 84.00 103 ALA A C 1
ATOM 788 O O . ALA A 1 103 ? 15.031 -12.881 -2.134 1.00 84.00 103 ALA A O 1
ATOM 789 N N . ASN A 1 104 ? 15.363 -11.385 -0.485 1.00 84.88 104 ASN A N 1
ATOM 790 C CA . ASN A 1 104 ? 14.060 -11.548 0.170 1.00 84.88 104 ASN A CA 1
ATOM 791 C C . ASN A 1 104 ? 13.274 -10.230 0.296 1.00 84.88 104 ASN A C 1
ATOM 793 O O . ASN A 1 104 ? 12.311 -10.164 1.051 1.00 84.88 104 ASN A O 1
ATOM 797 N N . THR A 1 105 ? 13.694 -9.171 -0.402 1.00 91.06 105 THR A N 1
ATOM 798 C CA . THR A 1 105 ? 13.080 -7.839 -0.293 1.00 91.06 105 THR A CA 1
ATOM 799 C C . THR A 1 105 ? 12.434 -7.457 -1.622 1.00 91.06 105 THR A C 1
ATOM 801 O O . THR A 1 105 ? 13.150 -7.224 -2.599 1.00 91.06 105 THR A O 1
ATOM 804 N N . LEU A 1 106 ? 11.097 -7.394 -1.658 1.00 94.12 106 LEU A N 1
ATOM 805 C CA . LEU A 1 106 ? 10.329 -7.033 -2.859 1.00 94.12 106 LEU A CA 1
ATOM 806 C C . LEU A 1 106 ? 10.523 -5.566 -3.241 1.00 94.12 106 LEU A C 1
ATOM 808 O O . LEU A 1 106 ? 10.749 -5.244 -4.406 1.00 94.12 106 LEU A O 1
ATOM 812 N N . ALA A 1 107 ? 10.451 -4.681 -2.255 1.00 95.50 107 ALA A N 1
ATOM 813 C CA . ALA A 1 107 ? 10.693 -3.263 -2.415 1.00 95.50 107 ALA A CA 1
ATOM 814 C C . ALA A 1 107 ? 11.196 -2.665 -1.098 1.00 95.50 107 ALA A C 1
ATOM 816 O O . ALA A 1 107 ? 11.298 -3.355 -0.082 1.00 95.50 107 ALA A O 1
ATOM 817 N N . ARG A 1 108 ? 11.638 -1.411 -1.156 1.00 93.44 108 ARG A N 1
ATOM 818 C CA . ARG A 1 108 ? 12.094 -0.676 0.016 1.00 93.44 108 ARG A CA 1
ATOM 819 C C . ARG A 1 108 ? 11.846 0.804 -0.148 1.00 93.44 108 ARG A C 1
ATOM 821 O O . ARG A 1 108 ? 12.303 1.406 -1.121 1.00 93.44 108 ARG A O 1
ATOM 828 N N . THR A 1 109 ? 11.274 1.387 0.888 1.00 94.75 109 THR A N 1
ATOM 829 C CA . THR A 1 109 ? 11.236 2.825 1.085 1.00 94.75 109 THR A CA 1
ATOM 830 C C . THR A 1 109 ? 12.450 3.260 1.888 1.00 94.75 109 THR A C 1
ATOM 832 O O . THR A 1 109 ? 12.689 2.802 3.005 1.00 94.75 109 THR A O 1
ATOM 835 N N . ARG A 1 110 ? 13.260 4.141 1.310 1.00 92.19 110 ARG A N 1
ATOM 836 C CA . ARG A 1 110 ? 14.400 4.760 1.983 1.00 92.19 110 ARG A CA 1
ATOM 837 C C . ARG A 1 110 ? 14.087 6.222 2.204 1.00 92.19 110 ARG A C 1
ATOM 839 O O . ARG A 1 110 ? 13.578 6.879 1.314 1.00 92.19 110 ARG A O 1
ATOM 846 N N . TYR A 1 111 ? 14.463 6.760 3.352 1.00 91.81 111 TYR A N 1
ATOM 847 C CA . TYR A 1 111 ? 14.273 8.175 3.613 1.00 91.81 111 TYR A CA 1
ATOM 848 C C . TYR A 1 111 ? 15.433 8.780 4.393 1.00 91.81 111 TYR A C 1
ATOM 850 O O . TYR A 1 111 ? 16.228 8.093 5.037 1.00 91.81 111 TYR A O 1
ATOM 858 N N . THR A 1 112 ? 15.516 10.102 4.335 1.00 91.94 112 THR A N 1
ATOM 859 C CA . THR A 1 112 ? 16.300 10.926 5.252 1.00 91.94 112 THR A CA 1
ATOM 860 C C . THR A 1 112 ? 15.375 11.942 5.898 1.00 91.94 112 THR A C 1
ATOM 862 O O . THR A 1 112 ? 14.347 12.314 5.328 1.00 91.94 112 THR A O 1
ATOM 865 N N . TYR A 1 113 ? 15.714 12.390 7.100 1.00 92.81 113 TYR A N 1
ATOM 866 C CA . TYR A 1 113 ? 14.882 13.324 7.842 1.00 92.81 113 TYR A CA 1
ATOM 867 C C . TYR A 1 113 ? 15.719 14.240 8.725 1.00 92.81 113 TYR A C 1
ATOM 869 O O . TYR A 1 113 ? 16.860 13.944 9.081 1.00 92.81 113 TYR A O 1
ATOM 877 N N . ASN A 1 114 ? 15.135 15.376 9.078 1.00 93.19 114 ASN A N 1
ATOM 878 C CA . ASN A 1 114 ? 15.701 16.300 10.040 1.00 93.19 114 ASN A CA 1
ATOM 879 C C . ASN A 1 114 ? 15.348 15.831 11.461 1.00 93.19 114 ASN A C 1
ATOM 881 O O . ASN A 1 114 ? 14.174 15.800 11.827 1.00 93.19 114 ASN A O 1
ATOM 885 N N . MET A 1 115 ? 16.355 15.481 12.268 1.00 90.88 115 MET A N 1
ATOM 886 C CA . MET A 1 115 ? 16.153 14.994 13.643 1.00 90.88 115 MET A CA 1
ATOM 887 C C . MET A 1 115 ? 15.600 16.055 14.604 1.00 90.88 115 MET A C 1
ATOM 889 O O . MET A 1 115 ? 15.049 15.702 15.640 1.00 90.88 115 MET A O 1
ATOM 893 N N . THR A 1 116 ? 15.741 17.342 14.282 1.00 91.38 116 THR A N 1
ATOM 894 C CA . THR A 1 116 ? 15.244 18.445 15.114 1.00 91.38 116 THR A CA 1
ATOM 895 C C . THR A 1 116 ? 13.775 18.733 14.831 1.00 91.38 116 THR A C 1
ATOM 897 O O . THR A 1 116 ? 12.997 18.938 15.756 1.00 91.38 116 THR A O 1
ATOM 900 N N . THR A 1 117 ? 13.380 18.766 13.556 1.00 92.69 117 THR A N 1
ATOM 901 C CA . THR A 1 117 ? 11.993 19.077 13.165 1.00 92.69 117 THR A CA 1
ATOM 902 C C . THR A 1 117 ? 11.126 17.833 12.998 1.00 92.69 117 THR A C 1
ATOM 904 O O . THR A 1 117 ? 9.906 17.952 12.901 1.00 92.69 117 THR A O 1
ATOM 907 N N . CYS A 1 118 ? 11.739 16.647 12.959 1.00 93.44 118 CYS A N 1
ATOM 908 C CA . CYS A 1 118 ? 11.085 15.376 12.671 1.00 93.44 118 CYS A CA 1
ATOM 909 C C . CYS A 1 118 ? 10.296 15.424 11.359 1.00 93.44 118 CYS A C 1
ATOM 911 O O . CYS A 1 118 ? 9.120 15.052 11.293 1.00 93.44 118 CYS A O 1
ATOM 913 N N . ARG A 1 119 ? 10.951 15.939 10.311 1.00 94.50 119 ARG A N 1
ATOM 914 C CA . ARG A 1 119 ? 10.395 16.054 8.959 1.00 94.50 119 ARG A CA 1
ATOM 915 C C . ARG A 1 119 ? 11.249 15.336 7.936 1.00 94.50 119 ARG A C 1
ATOM 917 O O . ARG A 1 119 ? 12.476 15.409 8.009 1.00 94.50 119 ARG A O 1
ATOM 924 N N . PHE A 1 120 ? 10.596 14.671 6.989 1.00 93.31 120 PHE A N 1
ATOM 925 C CA . PHE A 1 120 ? 11.276 14.073 5.847 1.00 93.31 120 PHE A CA 1
ATOM 926 C C . PHE A 1 120 ? 12.009 15.136 5.019 1.00 93.31 120 PHE A C 1
ATOM 928 O O . PHE A 1 120 ? 11.482 16.222 4.781 1.00 93.31 120 PHE A O 1
ATOM 935 N N . ASN A 1 121 ? 13.223 14.797 4.587 1.00 91.12 121 ASN A N 1
ATOM 936 C CA . ASN A 1 121 ? 14.033 15.593 3.664 1.00 91.12 121 ASN A CA 1
ATOM 937 C C . ASN A 1 121 ? 14.034 14.977 2.258 1.00 91.12 121 ASN A C 1
ATOM 939 O O . ASN A 1 121 ? 13.942 15.704 1.278 1.00 91.12 121 ASN A O 1
ATOM 943 N N . ASN A 1 122 ? 14.157 13.648 2.177 1.00 91.19 122 ASN A N 1
ATOM 944 C CA . ASN A 1 122 ? 14.109 12.879 0.934 1.00 91.19 122 ASN A CA 1
ATOM 945 C C . ASN A 1 122 ? 13.490 11.505 1.201 1.00 91.19 122 ASN A C 1
ATOM 947 O O . ASN A 1 122 ? 13.760 10.938 2.264 1.00 91.19 122 ASN A O 1
ATOM 951 N N . ILE A 1 123 ? 12.719 10.976 0.252 1.00 93.94 123 ILE A N 1
ATOM 952 C CA . ILE A 1 123 ? 12.110 9.645 0.285 1.00 93.94 123 ILE A CA 1
ATOM 953 C C . ILE A 1 123 ? 12.195 8.990 -1.091 1.00 93.94 123 ILE A C 1
ATOM 955 O O . ILE A 1 123 ? 11.657 9.498 -2.062 1.00 93.94 123 ILE A O 1
ATOM 959 N N . ASP A 1 124 ? 12.761 7.799 -1.139 1.00 95.44 124 ASP A N 1
ATOM 960 C CA . ASP A 1 124 ? 12.908 6.976 -2.326 1.00 95.44 124 ASP A CA 1
ATOM 961 C C . ASP A 1 124 ? 12.132 5.672 -2.176 1.00 95.44 124 ASP A C 1
ATOM 963 O O . ASP A 1 124 ? 12.148 5.075 -1.101 1.00 95.44 124 ASP A O 1
ATOM 967 N N . ILE A 1 125 ? 11.528 5.184 -3.260 1.00 96.56 125 ILE A N 1
ATOM 968 C CA . ILE A 1 125 ? 10.919 3.851 -3.324 1.00 96.56 125 ILE A CA 1
ATOM 969 C C . ILE A 1 125 ? 11.641 3.029 -4.387 1.00 96.56 125 ILE A C 1
ATOM 971 O O . ILE A 1 125 ? 11.622 3.339 -5.580 1.00 96.56 125 ILE A O 1
ATOM 975 N N . ILE A 1 126 ? 12.272 1.946 -3.946 1.00 95.69 126 ILE A N 1
ATOM 976 C CA . ILE A 1 126 ? 13.077 1.078 -4.795 1.00 95.69 126 ILE A CA 1
ATOM 977 C C . ILE A 1 126 ? 12.402 -0.278 -4.894 1.00 95.69 126 ILE A C 1
ATOM 979 O O . ILE A 1 126 ? 12.333 -1.008 -3.908 1.00 95.69 126 ILE A O 1
ATOM 983 N N . PHE A 1 127 ? 11.964 -0.649 -6.091 1.00 96.69 127 PHE A N 1
ATOM 984 C CA . PHE A 1 127 ? 11.431 -1.982 -6.344 1.00 96.69 127 PHE A CA 1
ATOM 985 C C . PHE A 1 127 ? 12.534 -2.924 -6.829 1.00 96.69 127 PHE A C 1
ATOM 987 O O . PHE A 1 127 ? 13.413 -2.537 -7.604 1.00 96.69 127 PHE A O 1
ATOM 994 N N . ASN A 1 128 ? 12.498 -4.177 -6.386 1.00 95.19 128 ASN A N 1
ATOM 995 C CA . ASN A 1 128 ? 13.492 -5.172 -6.756 1.00 95.19 128 ASN A CA 1
ATOM 996 C C . ASN A 1 128 ? 13.088 -5.908 -8.039 1.00 95.19 128 ASN A C 1
ATOM 998 O O . ASN A 1 128 ? 12.102 -6.645 -8.075 1.00 95.19 128 ASN A O 1
ATOM 1002 N N . ASN A 1 129 ? 13.880 -5.749 -9.097 1.00 94.12 129 ASN A N 1
ATOM 1003 C CA . ASN A 1 129 ? 13.575 -6.340 -10.398 1.00 94.12 129 ASN A CA 1
ATOM 1004 C C . ASN A 1 129 ? 13.985 -7.820 -10.544 1.00 94.12 129 ASN A C 1
ATOM 1006 O O . ASN A 1 129 ? 13.806 -8.379 -11.623 1.00 94.12 129 ASN A O 1
ATOM 1010 N N . SER A 1 130 ? 14.501 -8.474 -9.493 1.00 93.44 130 SER A N 1
ATOM 1011 C CA . SER A 1 130 ? 14.753 -9.925 -9.520 1.00 93.44 130 SER A CA 1
ATOM 1012 C C . SER A 1 130 ? 13.518 -10.782 -9.266 1.00 93.44 130 SER A C 1
ATOM 1014 O O . SER A 1 130 ? 13.585 -11.998 -9.432 1.00 93.44 130 SER A O 1
ATOM 1016 N N . PHE A 1 131 ? 12.418 -10.178 -8.816 1.00 94.00 131 PHE A N 1
ATOM 1017 C CA . PHE A 1 131 ? 11.157 -10.873 -8.581 1.00 94.00 131 PHE A CA 1
ATOM 1018 C C . PHE A 1 131 ? 10.256 -10.836 -9.816 1.00 94.00 131 PHE A C 1
ATOM 1020 O O . PHE A 1 131 ? 10.363 -9.947 -10.661 1.00 94.00 131 PHE A O 1
ATOM 1027 N N . GLY A 1 132 ? 9.346 -11.808 -9.911 1.00 95.12 132 GLY A N 1
ATOM 1028 C CA . GLY A 1 132 ? 8.256 -11.753 -10.876 1.00 95.12 132 GLY A CA 1
ATOM 1029 C C . GLY A 1 132 ? 7.228 -10.712 -10.442 1.00 95.12 132 GLY A C 1
ATOM 1030 O O . GLY A 1 132 ? 6.800 -10.719 -9.288 1.00 95.12 132 GLY A O 1
ATOM 1031 N N . TRP A 1 133 ? 6.810 -9.848 -11.365 1.00 96.25 133 TRP A N 1
ATOM 1032 C CA . TRP A 1 133 ? 5.841 -8.790 -11.089 1.00 96.25 133 TRP A CA 1
ATOM 1033 C C . TRP A 1 133 ? 4.603 -8.922 -11.962 1.00 96.25 133 TRP A C 1
ATOM 1035 O O . TRP A 1 133 ? 4.695 -9.073 -13.180 1.00 96.25 133 TRP A O 1
ATOM 1045 N N . ASN A 1 134 ? 3.442 -8.817 -11.326 1.00 95.69 134 ASN A N 1
ATOM 1046 C CA . ASN A 1 134 ? 2.167 -8.628 -11.986 1.00 95.69 134 ASN A CA 1
ATOM 1047 C C . ASN A 1 134 ? 1.763 -7.155 -11.890 1.00 95.69 134 ASN A C 1
ATOM 1049 O O . ASN A 1 134 ? 1.790 -6.556 -10.815 1.00 95.69 134 ASN A O 1
ATOM 1053 N N . TYR A 1 135 ? 1.382 -6.583 -13.027 1.00 95.75 135 TYR A N 1
ATOM 1054 C CA . TYR A 1 135 ? 0.984 -5.176 -13.134 1.00 95.75 135 TYR A CA 1
ATOM 1055 C C . TYR A 1 135 ? -0.528 -4.996 -13.320 1.00 95.75 135 TYR A C 1
ATOM 1057 O O . TYR A 1 135 ? -1.029 -3.873 -13.340 1.00 95.75 135 TYR A O 1
ATOM 1065 N N . SER A 1 136 ? -1.248 -6.107 -13.479 1.00 93.12 136 SER A N 1
ATOM 1066 C CA . SER A 1 136 ? -2.705 -6.152 -13.565 1.00 93.12 136 SER A CA 1
ATOM 1067 C C . SER A 1 136 ? -3.320 -6.346 -12.177 1.00 93.12 136 SER A C 1
ATOM 1069 O O . SER A 1 136 ? -2.633 -6.701 -11.228 1.00 93.12 136 SER A O 1
ATOM 1071 N N . GLU A 1 137 ? -4.625 -6.162 -12.059 1.00 90.88 137 GLU A N 1
ATOM 1072 C CA . GLU A 1 137 ? -5.395 -6.588 -10.888 1.00 90.88 137 GLU A CA 1
ATOM 1073 C C . GLU A 1 137 ? -6.067 -7.948 -11.106 1.00 90.88 137 GLU A C 1
ATOM 1075 O O . GLU A 1 137 ? -6.781 -8.425 -10.240 1.00 90.88 137 GLU A O 1
ATOM 1080 N N . ALA A 1 138 ? -5.844 -8.612 -12.244 1.00 89.75 138 ALA A N 1
ATOM 1081 C CA . ALA A 1 138 ? -6.317 -9.978 -12.454 1.00 89.75 138 ALA A CA 1
ATOM 1082 C C . ALA A 1 138 ? -5.698 -10.954 -11.438 1.00 89.75 138 ALA A C 1
ATOM 1084 O O . ALA A 1 138 ? -4.538 -10.804 -11.080 1.00 89.75 138 ALA A O 1
ATOM 1085 N N . LEU A 1 139 ? -6.417 -12.011 -11.043 1.00 85.81 139 LEU A N 1
ATOM 1086 C CA . LEU A 1 139 ? -6.003 -12.963 -9.987 1.00 85.81 139 LEU A CA 1
ATOM 1087 C C . LEU A 1 139 ? -4.902 -13.970 -10.399 1.00 85.81 139 LEU A C 1
ATOM 1089 O O . LEU A 1 139 ? -4.916 -15.129 -9.987 1.00 85.81 139 LEU A O 1
ATOM 1093 N N . ASN A 1 140 ? -3.944 -13.565 -11.230 1.00 86.75 140 ASN A N 1
ATOM 1094 C CA . ASN A 1 140 ? -2.849 -14.398 -11.744 1.00 86.75 140 ASN A CA 1
ATOM 1095 C C . ASN A 1 140 ? -1.503 -14.145 -11.030 1.00 86.75 140 ASN A C 1
ATOM 1097 O O . ASN A 1 140 ? -0.436 -14.278 -11.631 1.00 86.75 140 ASN A O 1
ATOM 1101 N N . HIS A 1 141 ? -1.549 -13.804 -9.744 1.00 88.56 141 HIS A N 1
ATOM 1102 C CA . HIS A 1 141 ? -0.398 -13.482 -8.894 1.00 88.56 141 HIS A CA 1
ATOM 1103 C C . HIS A 1 141 ? -0.562 -14.087 -7.496 1.00 88.56 141 HIS A C 1
ATOM 1105 O O . HIS A 1 141 ? -1.641 -14.556 -7.143 1.00 88.56 141 HIS A O 1
ATOM 1111 N N . THR A 1 142 ? 0.487 -14.070 -6.680 1.00 84.69 142 THR A N 1
ATOM 1112 C CA . THR A 1 142 ? 0.431 -14.425 -5.255 1.00 84.69 142 THR A CA 1
ATOM 1113 C C . THR A 1 142 ? -0.577 -13.523 -4.524 1.00 84.69 142 THR A C 1
ATOM 1115 O O . THR A 1 142 ? -0.526 -12.308 -4.732 1.00 84.69 142 THR A O 1
ATOM 1118 N N . PRO A 1 143 ? -1.483 -14.057 -3.679 1.00 80.38 143 PRO A N 1
ATOM 1119 C CA . PRO A 1 143 ? -1.545 -15.439 -3.173 1.00 80.38 143 PRO A CA 1
ATOM 1120 C C . PRO A 1 143 ? -2.386 -16.419 -4.016 1.00 80.38 143 PRO A C 1
ATOM 1122 O O . PRO A 1 143 ? -2.567 -17.570 -3.629 1.00 80.38 143 PRO A O 1
ATOM 1125 N N . PHE A 1 144 ? -2.924 -15.992 -5.155 1.00 79.88 144 PHE A N 1
ATOM 1126 C CA . PHE A 1 144 ? -3.847 -16.775 -5.988 1.00 79.88 144 PHE A CA 1
ATOM 1127 C C . PHE A 1 144 ? -3.161 -17.714 -6.982 1.00 79.88 144 PHE A C 1
ATOM 1129 O O . PHE A 1 144 ? -3.773 -18.659 -7.481 1.00 79.88 144 PHE A O 1
ATOM 1136 N N . SER A 1 145 ? -1.888 -17.460 -7.262 1.00 80.12 145 SER A N 1
ATOM 1137 C CA . SER A 1 145 ? -1.026 -18.289 -8.093 1.00 80.12 145 SER A CA 1
ATOM 1138 C C . SER A 1 145 ? 0.051 -18.952 -7.241 1.00 80.12 145 SER A C 1
ATOM 1140 O O . SER A 1 145 ? 0.571 -18.354 -6.304 1.00 80.12 145 SER A O 1
ATOM 1142 N N . ALA A 1 146 ? 0.422 -20.183 -7.601 1.00 77.19 146 ALA A N 1
ATOM 1143 C CA . ALA A 1 146 ? 1.581 -20.861 -7.019 1.00 77.19 146 ALA A CA 1
ATOM 1144 C C . ALA A 1 146 ? 2.917 -20.293 -7.535 1.00 77.19 146 ALA A C 1
ATOM 1146 O O . ALA A 1 146 ? 3.974 -20.592 -6.980 1.00 77.19 146 ALA A O 1
ATOM 1147 N N . ALA A 1 147 ? 2.890 -19.498 -8.610 1.00 81.06 147 ALA A N 1
ATOM 1148 C CA . ALA A 1 147 ? 4.067 -18.782 -9.076 1.00 81.06 147 ALA A CA 1
ATOM 1149 C C . ALA A 1 147 ? 4.356 -17.604 -8.136 1.00 81.06 147 ALA A C 1
ATOM 1151 O O . ALA A 1 147 ? 3.443 -16.849 -7.812 1.00 81.06 147 ALA A O 1
ATOM 1152 N N . ALA A 1 148 ? 5.624 -17.416 -7.755 1.00 85.56 148 ALA A N 1
ATOM 1153 C CA . ALA A 1 148 ? 6.090 -16.279 -6.956 1.00 85.56 148 ALA A CA 1
ATOM 1154 C C . ALA A 1 148 ? 6.095 -14.975 -7.784 1.00 85.56 148 ALA A C 1
ATOM 1156 O O . ALA A 1 148 ? 7.144 -14.412 -8.101 1.00 85.56 148 ALA A O 1
ATOM 1157 N N . ILE A 1 149 ? 4.900 -14.543 -8.190 1.00 92.19 149 ILE A N 1
ATOM 1158 C CA . ILE A 1 149 ? 4.631 -13.332 -8.961 1.00 92.19 149 ILE A CA 1
ATOM 1159 C C . ILE A 1 149 ? 3.866 -12.386 -8.044 1.00 92.19 149 ILE A C 1
ATOM 1161 O O . ILE A 1 149 ? 2.758 -12.701 -7.621 1.00 92.19 149 ILE A O 1
ATOM 1165 N N . TYR A 1 150 ? 4.445 -11.233 -7.739 1.00 94.81 150 TYR A N 1
ATOM 1166 C CA . TYR A 1 150 ? 3.908 -10.287 -6.766 1.00 94.81 150 TYR A CA 1
ATOM 1167 C C . TYR A 1 150 ? 3.204 -9.136 -7.467 1.00 94.81 150 TYR A C 1
ATOM 1169 O O . TYR A 1 150 ? 3.632 -8.682 -8.529 1.00 94.81 150 TYR A O 1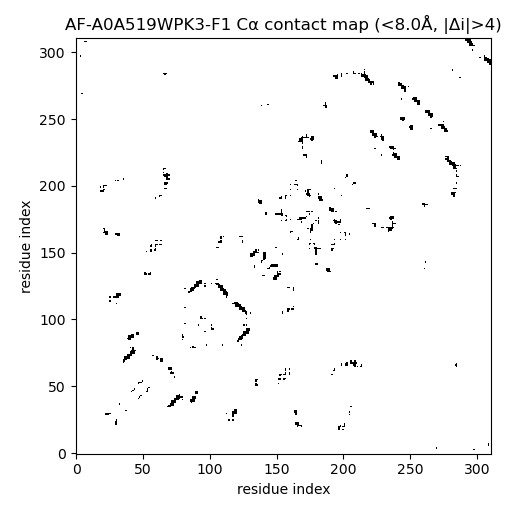
ATOM 1177 N N . ASN A 1 151 ? 2.106 -8.663 -6.889 1.00 95.25 151 ASN A N 1
ATOM 1178 C CA . ASN A 1 151 ? 1.340 -7.583 -7.486 1.00 95.25 151 ASN A CA 1
ATOM 1179 C C . ASN A 1 151 ? 1.956 -6.220 -7.136 1.00 95.25 151 ASN A C 1
ATOM 1181 O O . ASN A 1 151 ? 2.118 -5.893 -5.959 1.00 95.25 151 ASN A O 1
ATOM 1185 N N . ILE A 1 152 ? 2.275 -5.416 -8.155 1.00 97.31 152 ILE A N 1
ATOM 1186 C CA . ILE A 1 152 ? 2.865 -4.086 -7.962 1.00 97.31 152 ILE A CA 1
ATOM 1187 C C . ILE A 1 152 ? 1.936 -3.152 -7.184 1.00 97.31 152 ILE A C 1
ATOM 1189 O O . ILE A 1 152 ? 2.427 -2.290 -6.469 1.00 97.31 152 ILE A O 1
ATOM 1193 N N . HIS A 1 153 ? 0.614 -3.314 -7.312 1.00 96.50 153 HIS A N 1
ATOM 1194 C CA . HIS A 1 153 ? -0.368 -2.429 -6.687 1.00 96.50 153 HIS A CA 1
ATOM 1195 C C . HIS A 1 153 ? -0.284 -2.518 -5.163 1.00 96.50 153 HIS A C 1
ATOM 1197 O O . HIS A 1 153 ? -0.139 -1.488 -4.513 1.00 96.50 153 HIS A O 1
ATOM 1203 N N . GLY A 1 154 ? -0.292 -3.734 -4.610 1.00 95.56 154 GLY A N 1
ATOM 1204 C CA . GLY A 1 154 ? -0.163 -3.957 -3.167 1.00 95.56 154 GLY A CA 1
ATOM 1205 C C . GLY A 1 154 ? 1.204 -3.544 -2.627 1.00 95.56 154 GLY A C 1
ATOM 1206 O O . GLY A 1 154 ? 1.289 -2.766 -1.679 1.00 95.56 154 GLY A O 1
ATOM 1207 N N . VAL A 1 155 ? 2.292 -3.971 -3.282 1.00 97.38 155 VAL A N 1
ATOM 1208 C CA . VAL A 1 155 ? 3.641 -3.604 -2.820 1.00 97.38 155 VAL A CA 1
ATOM 1209 C C . VAL A 1 155 ? 3.854 -2.091 -2.883 1.00 97.38 155 VAL A C 1
ATOM 1211 O O . VAL A 1 155 ? 4.354 -1.508 -1.930 1.00 97.38 155 VAL A O 1
ATOM 1214 N N . ALA A 1 156 ? 3.428 -1.422 -3.957 1.00 98.19 156 ALA A N 1
ATOM 1215 C CA . ALA A 1 156 ? 3.514 0.033 -4.037 1.00 98.19 156 ALA A CA 1
ATOM 1216 C C . ALA A 1 156 ? 2.668 0.723 -2.964 1.00 98.19 156 ALA A C 1
ATOM 1218 O O . ALA A 1 156 ? 3.108 1.729 -2.415 1.00 98.19 156 ALA A O 1
ATOM 1219 N N . LEU A 1 157 ? 1.481 0.196 -2.651 1.00 97.50 157 LEU A N 1
ATOM 1220 C CA . LEU A 1 157 ? 0.619 0.742 -1.606 1.00 97.50 157 LEU A CA 1
ATOM 1221 C C . LEU A 1 157 ? 1.305 0.701 -0.235 1.00 97.50 157 LEU A C 1
ATOM 1223 O O . LEU A 1 157 ? 1.300 1.712 0.468 1.00 97.50 157 LEU A O 1
ATOM 1227 N N . HIS A 1 158 ? 1.956 -0.419 0.084 1.00 97.38 158 HIS A N 1
ATOM 1228 C CA . HIS A 1 158 ? 2.759 -0.600 1.292 1.00 97.38 158 HIS A CA 1
ATOM 1229 C C . HIS A 1 158 ? 3.931 0.387 1.370 1.00 97.38 158 HIS A C 1
ATOM 1231 O O . HIS A 1 158 ? 4.066 1.130 2.341 1.00 97.38 158 HIS A O 1
ATOM 1237 N N . GLU A 1 159 ? 4.751 0.458 0.318 1.00 97.94 159 GLU A N 1
ATOM 1238 C CA . GLU A 1 159 ? 5.900 1.370 0.287 1.00 97.94 159 GLU A CA 1
ATOM 1239 C C . GLU A 1 159 ? 5.471 2.845 0.357 1.00 97.94 159 GLU A C 1
ATOM 1241 O O . GLU A 1 159 ? 6.088 3.666 1.034 1.00 97.94 159 GLU A O 1
ATOM 1246 N N . LEU A 1 160 ? 4.354 3.202 -0.277 1.00 98.19 160 LEU A N 1
ATOM 1247 C CA . LEU A 1 160 ? 3.783 4.540 -0.141 1.00 98.19 160 LEU A CA 1
ATOM 1248 C C . LEU A 1 160 ? 3.289 4.814 1.288 1.00 98.19 160 LEU A C 1
ATOM 1250 O O . LEU A 1 160 ? 3.379 5.951 1.743 1.00 98.19 160 LEU A O 1
ATOM 1254 N N . GLY A 1 161 ? 2.847 3.799 2.032 1.00 97.19 161 GLY A N 1
ATOM 1255 C CA . GLY A 1 161 ? 2.561 3.927 3.461 1.00 97.19 161 GLY A CA 1
ATOM 1256 C C . GLY A 1 161 ? 3.810 4.293 4.271 1.00 97.19 161 GLY A C 1
ATOM 1257 O O . GLY A 1 161 ? 3.775 5.226 5.077 1.00 97.19 161 GLY A O 1
ATOM 1258 N N . HIS A 1 162 ? 4.958 3.676 3.984 1.00 97.19 162 HIS A N 1
ATOM 1259 C CA . HIS A 1 162 ? 6.234 4.117 4.560 1.00 97.19 162 HIS A CA 1
ATOM 1260 C C . HIS A 1 162 ? 6.592 5.546 4.154 1.00 97.19 162 HIS A C 1
ATOM 1262 O O . HIS A 1 162 ? 7.042 6.333 4.990 1.00 97.19 162 HIS A O 1
ATOM 1268 N N . ALA A 1 163 ? 6.339 5.916 2.897 1.00 96.75 163 ALA A N 1
ATOM 1269 C CA . ALA A 1 163 ? 6.555 7.275 2.420 1.00 96.75 163 ALA A CA 1
ATOM 1270 C C . ALA A 1 163 ? 5.639 8.307 3.101 1.00 96.75 163 ALA A C 1
ATOM 1272 O O . ALA A 1 163 ? 6.017 9.474 3.193 1.00 96.75 163 ALA A O 1
ATOM 1273 N N . LEU A 1 164 ? 4.468 7.907 3.612 1.00 96.00 164 LEU A N 1
ATOM 1274 C CA . LEU A 1 164 ? 3.632 8.746 4.479 1.00 96.00 164 LEU A CA 1
ATOM 1275 C C . LEU A 1 164 ? 4.228 8.919 5.878 1.00 96.00 164 LEU A C 1
ATOM 1277 O O . LEU A 1 164 ? 3.952 9.927 6.525 1.00 96.00 164 LEU A O 1
ATOM 1281 N N . GLY A 1 165 ? 5.037 7.975 6.352 1.00 95.00 165 GLY A N 1
ATOM 1282 C CA . GLY A 1 165 ? 5.530 7.934 7.729 1.00 95.00 165 GLY A CA 1
ATOM 1283 C C . GLY A 1 165 ? 4.955 6.801 8.572 1.00 95.00 165 GLY A C 1
ATOM 1284 O O . GLY A 1 165 ? 5.153 6.809 9.787 1.00 95.00 165 GLY A O 1
ATOM 1285 N N . LEU A 1 166 ? 4.266 5.838 7.956 1.00 95.12 166 LEU A N 1
ATOM 1286 C CA . LEU A 1 166 ? 3.773 4.646 8.640 1.00 95.12 166 LEU A CA 1
ATOM 1287 C C . LEU A 1 166 ? 4.903 3.622 8.807 1.00 95.12 166 LEU A C 1
ATOM 1289 O O . LEU A 1 166 ? 5.727 3.428 7.913 1.00 95.12 166 LEU A O 1
ATOM 1293 N N . ASP A 1 167 ? 4.940 2.970 9.961 1.00 92.94 167 ASP A N 1
ATOM 1294 C CA . ASP A 1 167 ? 5.823 1.835 10.238 1.00 92.94 167 ASP A CA 1
ATOM 1295 C C . ASP A 1 167 ? 5.044 0.525 10.020 1.00 92.94 167 ASP A C 1
ATOM 1297 O O . ASP A 1 167 ? 3.828 0.544 9.817 1.00 92.94 167 ASP A O 1
ATOM 1301 N N . HIS A 1 168 ? 5.729 -0.616 10.040 1.00 90.88 168 HIS A N 1
ATOM 1302 C CA . HIS A 1 168 ? 5.067 -1.914 9.896 1.00 90.88 168 HIS A CA 1
ATOM 1303 C C . HIS A 1 168 ? 4.033 -2.175 11.001 1.00 90.88 168 HIS A C 1
ATOM 1305 O O . HIS A 1 168 ? 4.215 -1.766 12.152 1.00 90.88 168 HIS A O 1
ATOM 1311 N N . GLU A 1 169 ? 2.989 -2.937 10.667 1.00 86.31 169 GLU A N 1
ATOM 1312 C CA . GLU A 1 169 ? 1.937 -3.349 11.599 1.00 86.31 169 GLU A CA 1
ATOM 1313 C C . GLU A 1 169 ? 1.910 -4.876 11.783 1.00 86.31 169 GLU A C 1
ATOM 1315 O O . GLU A 1 169 ? 1.733 -5.627 10.838 1.00 86.31 169 GLU A O 1
ATOM 1320 N N . GLU A 1 170 ? 2.025 -5.363 13.018 1.00 82.56 170 GLU A N 1
ATOM 1321 C CA . GLU A 1 170 ? 2.096 -6.808 13.320 1.00 82.56 170 GLU A CA 1
ATOM 1322 C C . GLU A 1 170 ? 0.822 -7.364 13.989 1.00 82.56 170 GLU A C 1
ATOM 1324 O O . GLU A 1 170 ? 0.661 -8.576 14.187 1.00 82.56 170 GLU A O 1
ATOM 1329 N N . ARG A 1 171 ? -0.103 -6.486 14.389 1.00 76.88 171 ARG A N 1
ATOM 1330 C CA . ARG A 1 171 ? -1.275 -6.817 15.217 1.00 76.88 171 ARG A CA 1
ATOM 1331 C C . ARG A 1 171 ? -2.576 -6.864 14.437 1.00 76.88 171 ARG A C 1
ATOM 1333 O O . ARG A 1 171 ? -3.487 -7.553 14.888 1.00 76.88 171 ARG A O 1
ATOM 1340 N N . TYR A 1 172 ? -2.667 -6.178 13.305 1.00 77.00 172 TYR A N 1
ATOM 1341 C CA . TYR A 1 172 ? -3.898 -6.070 12.524 1.00 77.00 172 TYR A CA 1
ATOM 1342 C C . TYR A 1 172 ? -3.679 -6.471 11.064 1.00 77.00 172 TYR A C 1
ATOM 1344 O O . TYR A 1 172 ? -2.554 -6.437 10.562 1.00 77.00 172 TYR A O 1
ATOM 1352 N N . TYR A 1 173 ? -4.765 -6.884 10.402 1.00 79.56 173 TYR A N 1
ATOM 1353 C CA . TYR A 1 173 ? -4.758 -7.123 8.959 1.00 79.56 173 TYR A CA 1
ATOM 1354 C C . TYR A 1 173 ? -4.717 -5.761 8.282 1.00 79.56 173 TYR A C 1
ATOM 1356 O O . TYR A 1 173 ? -5.594 -4.928 8.481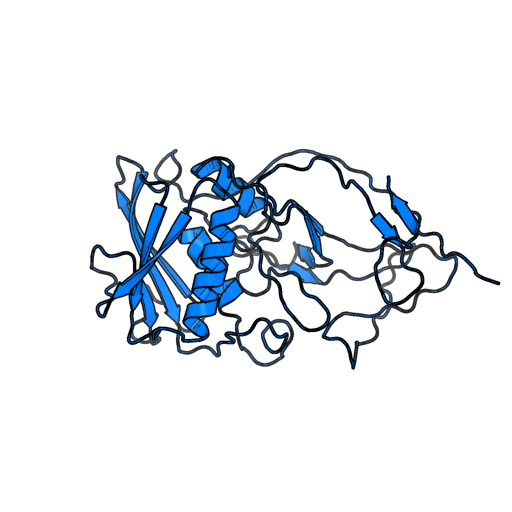 1.00 79.56 173 TYR A O 1
ATOM 1364 N N . ASN A 1 174 ? -3.614 -5.466 7.607 1.00 85.50 174 ASN A N 1
ATOM 1365 C CA . ASN A 1 174 ? -3.379 -4.136 7.078 1.00 85.50 174 ASN A CA 1
ATOM 1366 C C . ASN A 1 174 ? -2.289 -4.170 6.005 1.00 85.50 174 ASN A C 1
ATOM 1368 O O . ASN A 1 174 ? -1.389 -5.004 6.094 1.00 85.50 174 ASN A O 1
ATOM 1372 N N . THR A 1 175 ? -2.302 -3.225 5.060 1.00 91.81 175 THR A N 1
ATOM 1373 C CA . THR A 1 175 ? -1.246 -3.117 4.045 1.00 91.81 175 THR A CA 1
ATOM 1374 C C . THR A 1 175 ? 0.150 -2.984 4.660 1.00 91.81 175 THR A C 1
ATOM 1376 O O . THR A 1 175 ? 1.103 -3.548 4.139 1.00 91.81 175 THR A O 1
ATOM 1379 N N . MET A 1 176 ? 0.294 -2.308 5.806 1.00 92.62 176 MET A N 1
ATOM 1380 C CA . MET A 1 176 ? 1.572 -2.143 6.516 1.00 92.62 176 MET A CA 1
ATOM 1381 C C . MET A 1 176 ? 2.019 -3.404 7.260 1.00 92.62 176 MET A C 1
ATOM 1383 O O . MET A 1 176 ? 3.176 -3.498 7.667 1.00 92.62 176 MET A O 1
ATOM 1387 N N . GLY A 1 177 ? 1.117 -4.367 7.433 1.00 86.31 177 GLY A N 1
ATOM 1388 C CA . GLY A 1 177 ? 1.401 -5.682 7.992 1.00 86.31 177 GLY A CA 1
ATOM 1389 C C . GLY A 1 177 ? 1.505 -6.789 6.955 1.00 86.31 177 GLY A C 1
ATOM 1390 O O . GLY A 1 177 ? 2.134 -7.802 7.222 1.00 86.31 177 GLY A O 1
ATOM 1391 N N . ASP A 1 178 ? 0.978 -6.581 5.754 1.00 83.81 178 ASP A N 1
ATOM 1392 C CA . ASP A 1 178 ? 1.110 -7.483 4.619 1.00 83.81 178 ASP A CA 1
ATOM 1393 C C . ASP A 1 178 ? 0.993 -6.674 3.321 1.00 83.81 178 ASP A C 1
ATOM 1395 O O . ASP A 1 178 ? -0.039 -6.072 3.040 1.00 83.81 178 ASP A O 1
ATOM 1399 N N . SER A 1 179 ? 2.056 -6.647 2.518 1.00 85.38 179 SER A N 1
ATOM 1400 C CA . SER A 1 179 ? 2.129 -5.754 1.362 1.00 85.38 179 SER A CA 1
ATOM 1401 C C . SER A 1 179 ? 1.305 -6.227 0.163 1.00 85.38 179 SER A C 1
ATOM 1403 O O . SER A 1 179 ? 0.582 -5.441 -0.442 1.00 85.38 179 SER A O 1
ATOM 1405 N N . PHE A 1 180 ? 1.405 -7.501 -0.221 1.00 84.31 180 PHE A N 1
ATOM 1406 C CA . PHE A 1 180 ? 0.816 -8.008 -1.469 1.00 84.31 180 PHE A CA 1
ATOM 1407 C C . PHE A 1 180 ? -0.351 -8.972 -1.262 1.00 84.31 180 PHE A C 1
ATOM 1409 O O . PHE A 1 180 ? -1.040 -9.272 -2.242 1.00 84.31 180 PHE A O 1
ATOM 1416 N N . SER A 1 181 ? -0.576 -9.464 -0.040 1.00 84.06 181 SER A N 1
ATOM 1417 C CA . SER A 1 181 ? -1.725 -10.310 0.295 1.00 84.06 181 SER A CA 1
ATOM 1418 C C . SER A 1 181 ? -2.764 -9.635 1.188 1.00 84.06 181 SER A C 1
ATOM 1420 O O . SER A 1 181 ? -3.839 -10.213 1.345 1.00 84.06 181 SER A O 1
ATOM 1422 N N . HIS A 1 182 ? -2.536 -8.397 1.654 1.00 86.75 182 HIS A N 1
ATOM 1423 C CA . HIS A 1 182 ? -3.627 -7.537 2.129 1.00 86.75 182 HIS A CA 1
ATOM 1424 C C . HIS A 1 182 ? -4.413 -6.982 0.940 1.00 86.75 182 HIS A C 1
ATOM 1426 O O . HIS A 1 182 ? -3.991 -6.048 0.259 1.00 86.75 182 HIS A O 1
ATOM 1432 N N . LEU A 1 183 ? -5.538 -7.623 0.640 1.0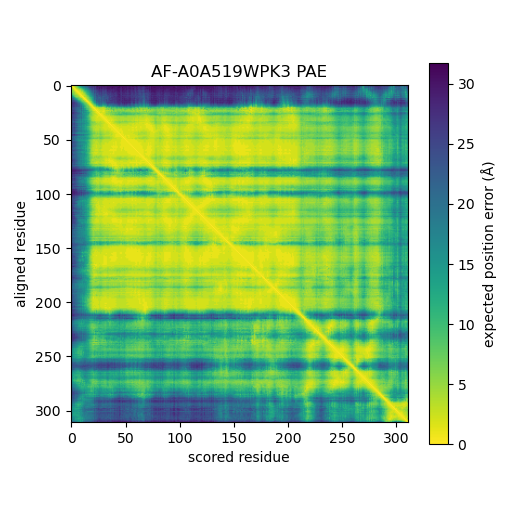0 84.00 183 LEU A N 1
ATOM 1433 C CA . LEU A 1 183 ? -6.426 -7.239 -0.453 1.00 84.00 183 LEU A CA 1
ATOM 1434 C C . LEU A 1 183 ? -7.853 -7.737 -0.211 1.00 84.00 183 LEU A C 1
ATOM 1436 O O . LEU A 1 183 ? -8.085 -8.715 0.511 1.00 84.00 183 LEU A O 1
ATOM 1440 N N . ASN A 1 184 ? -8.789 -7.091 -0.896 1.00 79.62 184 ASN A N 1
ATOM 1441 C CA . ASN A 1 184 ? -10.095 -7.637 -1.238 1.00 79.62 184 ASN A CA 1
ATOM 1442 C C . ASN A 1 184 ? -10.035 -8.207 -2.658 1.00 79.62 184 ASN A C 1
ATOM 1444 O O . ASN A 1 184 ? -9.120 -7.909 -3.422 1.00 79.62 184 ASN A O 1
ATOM 1448 N N . PHE A 1 185 ? -10.976 -9.063 -3.033 1.00 78.38 185 PHE A N 1
ATOM 1449 C CA . PHE A 1 185 ? -11.043 -9.564 -4.401 1.00 78.38 185 PHE A CA 1
ATOM 1450 C C . PHE A 1 185 ? -12.449 -10.030 -4.755 1.00 78.38 185 PHE A C 1
ATOM 1452 O O . PHE A 1 185 ? -13.206 -10.481 -3.895 1.00 78.38 185 PHE A O 1
ATOM 1459 N N . ASP A 1 186 ? -12.776 -9.947 -6.040 1.00 74.44 186 ASP A N 1
ATOM 1460 C CA . ASP A 1 186 ? -13.954 -10.580 -6.618 1.00 74.44 186 ASP A CA 1
ATOM 1461 C C . ASP A 1 186 ? -13.578 -11.888 -7.341 1.00 74.44 186 ASP A C 1
ATOM 1463 O O . ASP A 1 186 ? -12.546 -12.502 -7.080 1.00 74.44 186 ASP A O 1
ATOM 1467 N N . ALA A 1 187 ? -14.435 -12.389 -8.229 1.00 71.38 187 ALA A N 1
ATOM 1468 C CA . ALA A 1 187 ? -14.162 -13.611 -8.986 1.00 71.38 187 ALA A CA 1
ATOM 1469 C C . ALA A 1 187 ? -12.954 -13.518 -9.944 1.00 71.38 187 ALA A C 1
ATOM 1471 O O . ALA A 1 187 ? -12.471 -14.543 -10.427 1.00 71.38 187 ALA A O 1
ATOM 1472 N N . THR A 1 188 ? -12.506 -12.310 -10.270 1.00 77.62 188 THR A N 1
ATOM 1473 C CA . THR A 1 188 ? -11.627 -12.009 -11.405 1.00 77.62 188 THR A CA 1
ATOM 1474 C C . THR A 1 188 ? -10.568 -10.948 -11.124 1.00 77.62 188 THR A C 1
ATOM 1476 O O . THR A 1 188 ? -9.533 -10.985 -11.791 1.00 77.62 188 THR A O 1
ATOM 1479 N N . HIS A 1 189 ? -10.779 -10.065 -10.143 1.00 85.44 189 HIS A N 1
ATOM 1480 C CA . HIS A 1 189 ? -9.891 -8.949 -9.829 1.00 85.44 189 HIS A CA 1
ATOM 1481 C C . HIS A 1 189 ? -9.611 -8.818 -8.329 1.00 85.44 189 HIS A C 1
ATOM 1483 O O . HIS A 1 189 ? -10.487 -9.054 -7.499 1.00 85.44 189 HIS A O 1
ATOM 1489 N N . SER A 1 190 ? -8.384 -8.431 -7.994 1.00 87.50 190 SER A N 1
ATOM 1490 C CA . SER A 1 190 ? -7.950 -7.988 -6.671 1.00 87.50 190 SER A CA 1
ATOM 1491 C C . SER A 1 190 ? -8.146 -6.482 -6.522 1.00 87.50 190 SER A C 1
ATOM 1493 O O . SER A 1 190 ? -7.820 -5.732 -7.436 1.00 87.50 190 SER A O 1
ATOM 1495 N N . ASP A 1 191 ? -8.567 -6.037 -5.349 1.00 86.62 191 ASP A N 1
ATOM 1496 C CA . ASP A 1 191 ? -8.628 -4.637 -4.951 1.00 86.62 191 ASP A CA 1
ATOM 1497 C C . ASP A 1 191 ? -7.766 -4.422 -3.703 1.00 86.62 191 ASP A C 1
ATOM 1499 O O . ASP A 1 191 ? -7.995 -5.022 -2.652 1.00 86.62 191 ASP A O 1
ATOM 1503 N N . TYR A 1 192 ? -6.750 -3.576 -3.831 1.00 89.31 192 TYR A N 1
ATOM 1504 C CA . TYR A 1 192 ? -5.826 -3.249 -2.751 1.00 89.31 192 TYR A CA 1
ATOM 1505 C C . TYR A 1 192 ? -6.289 -1.986 -2.030 1.00 89.31 192 TYR A C 1
ATOM 1507 O O . TYR A 1 192 ? -6.487 -0.941 -2.641 1.00 89.31 192 TYR A O 1
ATOM 1515 N N . THR A 1 193 ? -6.413 -2.034 -0.713 1.00 87.75 193 THR A N 1
ATOM 1516 C CA . THR A 1 193 ? -6.760 -0.864 0.103 1.00 87.75 193 THR A CA 1
ATOM 1517 C C . THR A 1 193 ? -5.798 -0.763 1.275 1.00 87.75 193 THR A C 1
ATOM 1519 O O . THR A 1 193 ? -5.272 -1.787 1.690 1.00 87.75 193 THR A O 1
ATOM 1522 N N . PRO A 1 194 ? -5.540 0.431 1.838 1.00 88.25 194 PRO A N 1
ATOM 1523 C CA . PRO A 1 194 ? -4.602 0.529 2.951 1.00 88.25 194 PRO A CA 1
ATOM 1524 C C . PRO A 1 194 ? -4.992 -0.290 4.187 1.00 88.25 194 PRO A C 1
ATOM 1526 O O . PRO A 1 194 ? -4.120 -0.672 4.960 1.00 88.25 194 PRO A O 1
ATOM 1529 N N . GLY A 1 195 ? -6.282 -0.574 4.388 1.00 83.12 195 GLY A N 1
ATOM 1530 C CA . GLY A 1 195 ? -6.791 -1.129 5.640 1.00 83.12 195 GLY A CA 1
ATOM 1531 C C . GLY A 1 195 ? -7.080 -0.022 6.654 1.00 83.12 195 GLY A C 1
ATOM 1532 O O . GLY A 1 195 ? -6.565 1.097 6.546 1.00 83.12 195 GLY A O 1
ATOM 1533 N N . GLU A 1 196 ? -7.893 -0.343 7.655 1.00 79.69 196 GLU A N 1
ATOM 1534 C CA . GLU A 1 196 ? -8.352 0.618 8.666 1.00 79.69 196 GLU A CA 1
ATOM 1535 C C . GLU A 1 196 ? -7.212 1.209 9.493 1.00 79.69 196 GLU A C 1
ATOM 1537 O O . GLU A 1 196 ? -7.094 2.427 9.606 1.00 79.69 196 GLU A O 1
ATOM 1542 N N . ASP A 1 197 ? -6.331 0.358 10.022 1.00 84.75 197 ASP A N 1
ATOM 1543 C CA . ASP A 1 197 ? -5.256 0.794 10.915 1.00 84.75 197 ASP A CA 1
ATOM 1544 C C . ASP A 1 197 ? -4.297 1.786 10.229 1.00 84.75 197 ASP A C 1
ATOM 1546 O O . ASP A 1 197 ? -4.061 2.881 10.737 1.00 84.75 197 ASP A O 1
ATOM 1550 N N . ALA A 1 198 ? -3.834 1.487 9.015 1.00 89.94 198 ALA A N 1
ATOM 1551 C CA . ALA A 1 198 ? -2.983 2.402 8.258 1.00 89.94 198 ALA A CA 1
ATOM 1552 C C . ALA A 1 198 ? -3.716 3.647 7.748 1.00 89.94 198 ALA A C 1
ATOM 1554 O O . ALA A 1 198 ? -3.102 4.712 7.656 1.00 89.94 198 ALA A O 1
ATOM 1555 N N . THR A 1 199 ? -5.021 3.562 7.475 1.00 88.38 199 THR A N 1
ATOM 1556 C CA . THR A 1 199 ? -5.830 4.752 7.171 1.00 88.38 199 THR A CA 1
ATOM 1557 C C . THR A 1 199 ? -5.914 5.673 8.389 1.00 88.38 199 THR A C 1
ATOM 1559 O O . THR A 1 199 ? -5.605 6.860 8.280 1.00 88.38 199 THR A O 1
ATOM 1562 N N . ALA A 1 200 ? -6.207 5.128 9.573 1.00 85.19 200 ALA A N 1
ATOM 1563 C CA . ALA A 1 200 ? -6.185 5.869 10.832 1.00 85.19 200 ALA A CA 1
ATOM 1564 C C . ALA A 1 200 ? -4.792 6.454 11.129 1.00 85.19 200 ALA A C 1
ATOM 1566 O O . ALA A 1 200 ? -4.679 7.601 11.565 1.00 85.19 200 ALA A O 1
ATOM 1567 N N . GLY A 1 201 ? -3.723 5.711 10.826 1.00 89.56 201 GLY A N 1
ATOM 1568 C CA . GLY A 1 201 ? -2.346 6.194 10.902 1.00 89.56 201 GLY A CA 1
ATOM 1569 C C . GLY A 1 201 ? -2.101 7.404 10.003 1.00 89.56 201 GLY A C 1
ATOM 1570 O O . GLY A 1 201 ? -1.629 8.437 10.480 1.00 89.56 201 GLY A O 1
ATOM 1571 N N . ALA A 1 202 ? -2.496 7.333 8.732 1.00 91.56 202 ALA A N 1
ATOM 1572 C CA . ALA A 1 202 ? -2.360 8.441 7.791 1.00 91.56 202 ALA A CA 1
ATOM 1573 C C . ALA A 1 202 ? -3.173 9.675 8.221 1.00 91.56 202 ALA A C 1
ATOM 1575 O O . ALA A 1 202 ? -2.657 10.794 8.183 1.00 91.56 202 ALA A O 1
ATOM 1576 N N . ILE A 1 203 ? -4.406 9.479 8.695 1.00 88.56 203 ILE A N 1
ATOM 1577 C CA . ILE A 1 203 ? -5.255 10.541 9.257 1.00 88.56 203 ILE A CA 1
ATOM 1578 C C . ILE A 1 203 ? -4.600 11.158 10.498 1.00 88.56 203 ILE A C 1
ATOM 1580 O O . ILE A 1 203 ? -4.594 12.376 10.651 1.00 88.56 203 ILE A O 1
ATOM 1584 N N . SER A 1 204 ? -3.977 10.357 11.365 1.00 88.94 204 SER A N 1
ATOM 1585 C CA . SER A 1 204 ? -3.288 10.873 12.555 1.00 88.94 204 SER A CA 1
ATOM 1586 C C . SER A 1 204 ? -2.111 11.799 12.221 1.00 88.94 204 SER A C 1
ATOM 1588 O O . SER A 1 204 ? -1.794 12.697 13.001 1.00 88.94 204 SER A O 1
ATOM 1590 N N . LEU A 1 205 ? -1.462 11.585 11.070 1.00 92.12 205 LEU A N 1
ATOM 1591 C CA . LEU A 1 205 ? -0.330 12.386 10.600 1.00 92.12 205 LEU A CA 1
ATOM 1592 C C . LEU A 1 205 ? -0.782 13.629 9.825 1.00 92.12 205 LEU A C 1
ATOM 1594 O O . LEU A 1 205 ? -0.163 14.688 9.946 1.00 92.12 205 LEU A O 1
ATOM 1598 N N . TYR A 1 206 ? -1.852 13.511 9.033 1.00 92.38 206 TYR A N 1
ATOM 1599 C CA . TYR A 1 206 ? -2.204 14.510 8.017 1.00 92.38 206 TYR A CA 1
ATOM 1600 C C . TYR A 1 206 ? -3.628 15.064 8.102 1.00 92.38 206 TYR A C 1
ATOM 1602 O O . TYR A 1 206 ? -3.942 15.990 7.362 1.00 92.38 206 TYR A O 1
ATOM 1610 N N . SER A 1 207 ? -4.429 14.617 9.072 1.00 89.19 207 SER A N 1
ATOM 1611 C CA . SER A 1 207 ? -5.873 14.880 9.220 1.00 89.19 207 SER A CA 1
ATOM 1612 C C . SER A 1 207 ? -6.754 14.140 8.206 1.00 89.19 207 SER A C 1
ATOM 1614 O O . SER A 1 207 ? -6.268 13.589 7.216 1.00 89.19 207 SER A O 1
ATOM 1616 N N . GLU A 1 208 ? -8.059 14.101 8.486 1.00 82.88 208 GLU A N 1
ATOM 1617 C CA . GLU A 1 208 ? -9.074 13.466 7.637 1.00 82.88 208 GLU A CA 1
ATOM 1618 C C . GLU A 1 208 ? -9.141 14.127 6.259 1.00 82.88 208 GLU A C 1
ATOM 1620 O O . GLU A 1 208 ? -8.985 15.344 6.128 1.00 82.88 208 GLU A O 1
ATOM 1625 N N . SER A 1 209 ? -9.378 13.317 5.223 1.00 79.25 209 SER A N 1
ATOM 1626 C CA . SER A 1 209 ? -9.602 13.851 3.882 1.00 79.25 209 SER A CA 1
ATOM 1627 C C . SER A 1 209 ? -10.924 14.610 3.835 1.00 79.25 209 SER A C 1
ATOM 1629 O O . SER A 1 209 ? -11.932 14.164 4.373 1.00 79.25 209 SER A O 1
ATOM 1631 N N . THR A 1 210 ? -10.950 15.730 3.116 1.00 74.50 210 THR A N 1
ATOM 1632 C CA . THR A 1 210 ? -12.208 16.423 2.792 1.00 74.50 210 THR A CA 1
ATOM 1633 C C . THR A 1 210 ? -12.892 15.846 1.547 1.00 74.50 210 THR A C 1
ATOM 1635 O O . THR A 1 210 ? -13.956 16.323 1.154 1.00 74.50 210 THR A O 1
ATOM 1638 N N . ILE A 1 211 ? -12.295 14.825 0.915 1.00 68.12 211 ILE A N 1
ATOM 1639 C CA . ILE A 1 211 ? -12.806 14.184 -0.298 1.00 68.12 211 ILE A CA 1
ATOM 1640 C C . ILE A 1 211 ? -13.803 13.071 0.088 1.00 68.12 211 ILE A C 1
ATOM 1642 O O . ILE A 1 211 ? -13.401 12.065 0.667 1.00 68.12 211 ILE A O 1
ATOM 1646 N N . PRO A 1 212 ? -15.092 13.180 -0.282 1.00 55.69 212 PRO A N 1
ATOM 1647 C CA . PRO A 1 212 ? -16.161 12.321 0.242 1.00 55.69 212 PRO A CA 1
ATOM 1648 C C . PRO A 1 212 ? -16.321 10.961 -0.477 1.00 55.69 212 PRO A C 1
ATOM 1650 O O . PRO A 1 212 ? -17.434 10.457 -0.573 1.00 55.69 212 PRO A O 1
ATOM 1653 N N . ALA A 1 213 ? -15.259 10.378 -1.049 1.00 55.12 213 ALA A N 1
ATOM 1654 C CA . ALA A 1 213 ? -15.388 9.279 -2.028 1.00 55.12 213 ALA A CA 1
ATOM 1655 C C . ALA A 1 213 ? -14.572 8.004 -1.741 1.00 55.12 213 ALA A C 1
ATOM 1657 O O . ALA A 1 213 ? -14.511 7.116 -2.593 1.00 55.12 213 ALA A O 1
ATOM 1658 N N . ALA A 1 214 ? -13.913 7.890 -0.590 1.00 58.31 214 ALA A N 1
ATOM 1659 C CA . ALA A 1 214 ? -13.116 6.704 -0.294 1.00 58.31 214 ALA A CA 1
ATOM 1660 C C . ALA A 1 214 ? -14.038 5.525 0.091 1.00 58.31 214 ALA A C 1
ATOM 1662 O O . ALA A 1 214 ? -14.914 5.732 0.924 1.00 58.31 214 ALA A O 1
ATOM 1663 N N . PRO A 1 215 ? -13.865 4.302 -0.458 1.00 58.56 215 PRO A N 1
ATOM 1664 C CA . PRO A 1 215 ? -14.595 3.118 -0.001 1.00 58.56 215 PRO A CA 1
ATOM 1665 C C . PRO A 1 215 ? -14.468 2.974 1.513 1.00 58.56 215 PRO A C 1
ATOM 1667 O O . PRO A 1 215 ? -13.343 2.878 2.011 1.00 58.56 215 PRO A O 1
ATOM 1670 N N . GLU A 1 216 ? -15.596 3.031 2.220 1.00 62.97 216 GLU A N 1
ATOM 1671 C CA . GLU A 1 216 ? -15.574 3.237 3.667 1.00 62.97 216 GLU A CA 1
ATOM 1672 C C . GLU A 1 216 ? -15.411 1.947 4.457 1.00 62.97 216 GLU A C 1
ATOM 1674 O O . GLU A 1 216 ? -14.714 1.957 5.462 1.00 62.97 216 GLU A O 1
ATOM 1679 N N . ASP A 1 217 ? -15.926 0.829 3.945 1.00 65.31 217 ASP A N 1
ATOM 1680 C CA . ASP A 1 217 ? -15.941 -0.451 4.648 1.00 65.31 217 ASP A CA 1
ATOM 1681 C C . ASP A 1 217 ? -15.421 -1.580 3.748 1.00 65.31 217 ASP A C 1
ATOM 1683 O O . ASP A 1 217 ? -15.746 -1.667 2.562 1.00 65.31 217 ASP A O 1
ATOM 1687 N N . GLY A 1 218 ? -14.611 -2.465 4.321 1.00 65.75 218 GLY A N 1
ATOM 1688 C CA . GLY A 1 218 ? -14.171 -3.723 3.732 1.00 65.75 218 GLY A CA 1
ATOM 1689 C C . GLY A 1 218 ? -14.574 -4.894 4.620 1.00 65.75 218 GLY A C 1
ATOM 1690 O O . GLY A 1 218 ? -14.548 -4.809 5.847 1.00 65.75 218 GLY A O 1
ATOM 1691 N N . ILE A 1 219 ? -14.950 -6.006 3.993 1.00 70.19 219 ILE A N 1
ATOM 1692 C CA . ILE A 1 219 ? -15.239 -7.263 4.682 1.00 70.19 219 ILE A CA 1
ATOM 1693 C C . ILE A 1 219 ? -14.358 -8.331 4.064 1.00 70.19 219 ILE A C 1
ATOM 1695 O O . ILE A 1 219 ? -14.415 -8.575 2.860 1.00 70.19 219 ILE A O 1
ATOM 1699 N N . THR A 1 220 ? -13.582 -9.009 4.898 1.00 71.44 220 THR A N 1
ATOM 1700 C CA . THR A 1 220 ? -12.700 -10.087 4.464 1.00 71.44 220 THR A CA 1
ATOM 1701 C C . THR A 1 220 ? -12.855 -11.308 5.356 1.00 71.44 220 THR A C 1
ATOM 1703 O O . THR A 1 220 ? -13.178 -11.211 6.535 1.00 71.44 220 THR A O 1
ATOM 1706 N N . MET A 1 221 ? -12.620 -12.494 4.802 1.00 74.38 221 MET A N 1
ATOM 1707 C CA . MET A 1 221 ? -12.510 -13.726 5.592 1.00 74.38 221 MET A CA 1
ATOM 1708 C C . MET A 1 221 ? -11.074 -13.984 6.061 1.00 74.38 221 MET A C 1
ATOM 1710 O O . MET A 1 221 ? -10.802 -15.032 6.641 1.00 74.38 221 MET A O 1
ATOM 1714 N N . MET A 1 222 ? -10.139 -13.072 5.790 1.00 77.44 222 MET A N 1
ATOM 1715 C CA . MET A 1 222 ? -8.764 -13.174 6.271 1.00 77.44 222 MET A CA 1
ATOM 1716 C C . MET A 1 222 ? -8.716 -12.850 7.762 1.00 77.44 222 MET A C 1
ATOM 1718 O O . MET A 1 222 ? -9.167 -11.791 8.196 1.00 77.44 222 MET A O 1
ATOM 1722 N N . VAL A 1 223 ? -8.177 -13.773 8.555 1.00 75.69 223 VAL A N 1
ATOM 1723 C CA . VAL A 1 223 ? -8.041 -13.640 10.007 1.00 75.69 223 VAL A CA 1
ATOM 1724 C C . VAL A 1 223 ? -6.578 -13.643 10.409 1.00 75.69 223 VAL A C 1
ATOM 1726 O O . VAL A 1 223 ? -5.750 -14.298 9.779 1.00 75.69 223 VAL A O 1
ATOM 1729 N N . ARG A 1 224 ? -6.249 -12.894 11.466 1.00 76.62 224 ARG A N 1
ATOM 1730 C CA . ARG A 1 224 ? -4.892 -12.886 12.015 1.00 76.62 224 ARG A CA 1
ATOM 1731 C C . ARG A 1 224 ? -4.542 -14.257 12.567 1.00 76.62 224 ARG A C 1
ATOM 1733 O O . ARG A 1 224 ? -5.233 -14.767 13.449 1.00 76.62 224 ARG A O 1
ATOM 1740 N N . ASP A 1 225 ? -3.424 -14.800 12.108 1.00 78.44 225 ASP A N 1
ATOM 1741 C CA . ASP A 1 225 ? -2.857 -16.020 12.654 1.00 78.44 225 ASP A CA 1
ATOM 1742 C C . ASP A 1 225 ? -1.809 -15.662 13.710 1.00 78.44 225 ASP A C 1
ATOM 1744 O O . ASP A 1 225 ? -0.631 -15.440 13.428 1.00 78.44 225 ASP A O 1
ATOM 1748 N N . ALA A 1 226 ? -2.256 -15.574 14.964 1.00 72.50 226 ALA A N 1
ATOM 1749 C CA . ALA A 1 226 ? -1.385 -15.225 16.082 1.00 72.50 226 ALA A CA 1
ATOM 1750 C C . ALA A 1 226 ? -0.254 -16.243 16.310 1.00 72.50 226 ALA A C 1
ATOM 1752 O O . ALA A 1 226 ? 0.754 -15.875 16.907 1.00 72.50 226 ALA A O 1
ATOM 1753 N N . ALA A 1 227 ? -0.408 -17.493 15.856 1.00 71.06 227 ALA A N 1
ATOM 1754 C CA . ALA A 1 227 ? 0.620 -18.521 15.994 1.00 71.06 227 ALA A CA 1
ATOM 1755 C C . ALA A 1 227 ? 1.741 -18.366 14.955 1.00 71.06 227 ALA A C 1
ATOM 1757 O O . ALA A 1 227 ? 2.869 -18.780 15.214 1.00 71.06 227 ALA A O 1
ATOM 1758 N N . LEU A 1 228 ? 1.436 -17.770 13.798 1.00 69.12 228 LEU A N 1
ATOM 1759 C CA . LEU A 1 228 ? 2.408 -17.488 12.739 1.00 69.12 228 LEU A CA 1
ATOM 1760 C C . LEU A 1 228 ? 2.943 -16.051 12.772 1.00 69.12 228 LEU A C 1
ATOM 1762 O O . LEU A 1 228 ? 3.939 -15.758 12.113 1.00 69.12 228 LEU A O 1
ATOM 1766 N N . SER A 1 229 ? 2.299 -15.157 13.525 1.00 69.50 229 SER A N 1
ATOM 1767 C CA . SER A 1 229 ? 2.742 -13.771 13.655 1.00 69.50 229 SER A CA 1
ATOM 1768 C C . SER A 1 229 ? 4.140 -13.700 14.283 1.00 69.50 229 SER A C 1
ATOM 1770 O O . SER A 1 229 ? 4.381 -14.344 15.309 1.00 69.50 229 SER A O 1
ATOM 1772 N N . PRO A 1 230 ? 5.057 -12.880 13.746 1.00 65.94 230 PRO A N 1
ATOM 1773 C CA . PRO A 1 230 ? 6.370 -12.709 14.344 1.00 65.94 230 PRO A CA 1
ATOM 1774 C C . PRO A 1 230 ? 6.242 -12.067 15.730 1.00 65.94 230 PRO A C 1
ATOM 1776 O O . PRO A 1 230 ? 5.368 -11.236 15.974 1.00 65.94 230 PRO A O 1
ATOM 1779 N N . THR A 1 231 ? 7.134 -12.439 16.648 1.00 68.25 231 THR A N 1
ATOM 1780 C CA . THR A 1 231 ? 7.205 -11.854 18.001 1.00 68.25 231 THR A CA 1
ATOM 1781 C C . THR A 1 231 ? 8.110 -10.621 18.065 1.00 68.25 231 THR A C 1
ATOM 1783 O O . THR A 1 231 ? 8.425 -10.135 19.151 1.00 68.25 231 THR A O 1
ATOM 1786 N N . THR A 1 232 ? 8.618 -10.165 16.921 1.00 68.62 232 THR A N 1
ATOM 1787 C CA . THR A 1 232 ? 9.591 -9.076 16.816 1.00 68.62 232 THR A CA 1
ATOM 1788 C C . THR A 1 232 ? 8.883 -7.762 16.510 1.00 68.62 232 THR A C 1
ATOM 1790 O O . THR A 1 232 ? 8.211 -7.720 15.485 1.00 68.62 232 THR A O 1
ATOM 1793 N N . PRO A 1 233 ? 9.090 -6.693 17.301 1.00 65.69 233 PRO A N 1
ATOM 1794 C CA . PRO A 1 233 ? 8.518 -5.383 17.012 1.00 65.69 233 PRO A CA 1
ATOM 1795 C C . PRO A 1 233 ? 8.863 -4.901 15.597 1.00 65.69 233 PRO A C 1
ATOM 1797 O O . PRO A 1 233 ? 10.012 -5.034 15.172 1.00 65.69 233 PRO A O 1
ATOM 1800 N N . ASN A 1 234 ? 7.891 -4.282 14.923 1.00 65.00 234 ASN A N 1
ATOM 1801 C CA . ASN A 1 234 ? 8.018 -3.673 13.587 1.00 65.00 234 ASN A CA 1
ATOM 1802 C C . ASN A 1 234 ? 8.180 -4.707 12.462 1.00 65.00 234 ASN A C 1
ATOM 1804 O O . ASN A 1 234 ? 8.929 -4.513 11.499 1.00 65.00 234 ASN A O 1
ATOM 1808 N N . SER A 1 235 ? 7.472 -5.823 12.608 1.00 76.69 235 SER A N 1
ATOM 1809 C CA . SER A 1 235 ? 7.399 -6.892 11.617 1.00 76.69 235 SER A CA 1
ATOM 1810 C C . SER A 1 235 ? 6.049 -6.917 10.895 1.00 76.69 235 SER A C 1
ATOM 1812 O O . SER A 1 235 ? 5.122 -6.199 11.260 1.00 76.69 235 SER A O 1
ATOM 1814 N N . TYR A 1 236 ? 5.959 -7.748 9.857 1.00 79.00 236 TYR A N 1
ATOM 1815 C CA . TYR A 1 236 ? 4.726 -8.018 9.120 1.00 79.00 236 TYR A CA 1
ATOM 1816 C C . TYR A 1 236 ? 3.770 -8.883 9.954 1.00 79.00 236 TYR A C 1
ATOM 1818 O O . TYR A 1 236 ? 4.196 -9.846 10.597 1.00 79.00 236 TYR A O 1
ATOM 1826 N N . SER A 1 237 ? 2.476 -8.574 9.925 1.00 77.19 237 SER A N 1
ATOM 1827 C CA . SER A 1 237 ? 1.435 -9.456 10.438 1.00 77.19 237 SER A CA 1
ATOM 1828 C C . SER A 1 237 ? 1.251 -10.664 9.511 1.00 77.19 237 SER A C 1
ATOM 1830 O O . SER A 1 237 ? 1.476 -10.603 8.304 1.00 77.19 237 SER A O 1
ATOM 1832 N N . VAL A 1 238 ? 0.855 -11.807 10.076 1.00 78.69 238 VAL A N 1
ATOM 1833 C CA . VAL A 1 238 ? 0.543 -13.007 9.286 1.00 78.69 238 VAL A CA 1
ATOM 1834 C C . VAL A 1 238 ? -0.939 -13.304 9.395 1.00 78.69 238 VAL A C 1
ATOM 1836 O O . VAL A 1 238 ? -1.502 -13.389 10.490 1.00 78.69 238 VAL A O 1
ATOM 1839 N N . HIS A 1 239 ? -1.565 -13.467 8.236 1.00 76.75 239 HIS A N 1
ATOM 1840 C CA . HIS A 1 239 ? -2.991 -13.704 8.105 1.00 76.75 239 HIS A CA 1
ATOM 1841 C C . HIS A 1 239 ? -3.249 -14.971 7.310 1.00 76.75 239 HIS A C 1
ATOM 1843 O O . HIS A 1 239 ? -2.551 -15.284 6.346 1.00 76.75 239 HIS A O 1
ATOM 1849 N N . THR A 1 240 ? -4.273 -15.709 7.716 1.00 77.75 240 THR A N 1
ATOM 1850 C CA . THR A 1 240 ? -4.718 -16.913 7.026 1.00 77.75 240 THR A CA 1
ATOM 1851 C C . THR A 1 240 ? -6.186 -16.784 6.668 1.00 77.75 240 THR A C 1
ATOM 1853 O O . THR A 1 240 ? -6.956 -16.049 7.289 1.00 77.75 240 THR A O 1
ATOM 1856 N N . GLN A 1 241 ? -6.590 -17.489 5.617 1.00 77.69 241 GLN A N 1
ATOM 1857 C CA . GLN A 1 241 ? -7.993 -17.527 5.243 1.00 77.69 241 GLN A CA 1
ATOM 1858 C C . GLN A 1 241 ? -8.788 -18.271 6.319 1.00 77.69 241 GLN A C 1
ATOM 1860 O O . GLN A 1 241 ? -8.522 -19.440 6.609 1.00 77.69 241 GLN A O 1
ATOM 1865 N N . GLY A 1 242 ? -9.799 -17.606 6.864 1.00 78.88 242 GLY A N 1
ATOM 1866 C CA . GLY A 1 242 ? -10.717 -18.174 7.831 1.00 78.88 242 GLY A CA 1
ATOM 1867 C C . GLY A 1 242 ? -11.479 -19.381 7.277 1.00 78.88 242 GLY A C 1
ATOM 1868 O O . 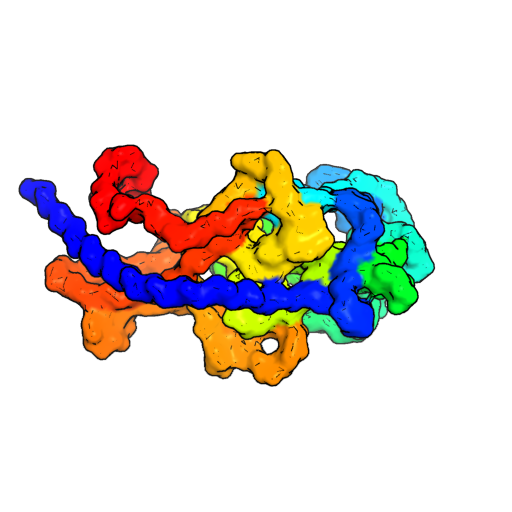GLY A 1 242 ? -11.774 -19.487 6.081 1.00 78.88 242 GLY A O 1
ATOM 1869 N N . VAL A 1 243 ? -11.807 -20.315 8.169 1.00 84.62 243 VAL A N 1
ATOM 1870 C CA . VAL A 1 243 ? -12.550 -21.539 7.851 1.00 84.62 243 VAL A CA 1
ATOM 1871 C C . VAL A 1 243 ? -13.936 -21.501 8.481 1.00 84.62 243 VAL A C 1
ATOM 1873 O O . VAL A 1 243 ? -14.086 -21.144 9.648 1.00 84.62 243 VAL A O 1
ATOM 1876 N N . ILE A 1 244 ? -14.960 -21.883 7.716 1.00 87.62 244 ILE A N 1
ATOM 1877 C CA . ILE A 1 244 ? -16.307 -22.054 8.270 1.00 87.62 244 ILE A CA 1
ATOM 1878 C C . ILE A 1 244 ? -16.304 -23.302 9.148 1.00 87.62 244 ILE A C 1
ATOM 1880 O O . ILE A 1 244 ? -15.795 -24.346 8.738 1.00 87.62 244 ILE A O 1
ATOM 1884 N N . THR A 1 245 ? -16.891 -23.206 10.336 1.00 90.00 245 THR A N 1
ATOM 1885 C CA . THR A 1 245 ? -17.082 -24.349 11.235 1.00 90.00 245 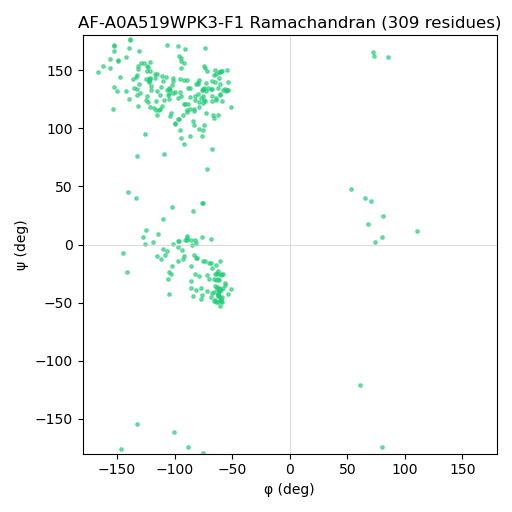THR A CA 1
ATOM 1886 C C . THR A 1 245 ? -18.558 -24.564 11.551 1.00 90.00 245 THR A C 1
ATOM 1888 O O . THR A 1 245 ? -19.371 -23.649 11.410 1.00 90.00 245 THR A O 1
ATOM 1891 N N . ASP A 1 246 ? -18.938 -25.778 11.941 1.00 91.44 246 ASP A N 1
ATOM 1892 C CA . ASP A 1 246 ? -20.259 -26.029 12.524 1.00 91.44 246 ASP A CA 1
ATOM 1893 C C . ASP A 1 246 ? -20.349 -25.523 13.978 1.00 91.44 246 ASP A C 1
ATOM 1895 O O . ASP A 1 246 ? -19.403 -24.975 14.554 1.00 91.44 246 ASP A O 1
ATOM 1899 N N . ASN A 1 247 ? -21.508 -25.716 14.610 1.00 91.06 247 ASN A N 1
ATOM 1900 C CA . ASN A 1 247 ? -21.711 -25.323 16.003 1.00 91.06 247 ASN A CA 1
ATOM 1901 C C . ASN A 1 247 ? -20.747 -26.022 16.990 1.00 91.06 247 ASN A C 1
ATOM 1903 O O . ASN A 1 247 ? -20.425 -25.458 18.040 1.00 91.06 247 ASN A O 1
ATOM 1907 N N . SER A 1 248 ? -20.254 -27.209 16.630 1.00 94.06 248 SER A N 1
ATOM 1908 C CA . SER A 1 248 ? -19.302 -28.030 17.384 1.00 94.06 248 SER A CA 1
ATOM 1909 C C . SER A 1 248 ? -17.831 -27.723 17.057 1.00 94.06 248 SER A C 1
ATOM 1911 O O . SER A 1 248 ? -16.951 -28.397 17.584 1.00 94.06 248 SER A O 1
ATOM 1913 N N . ASN A 1 249 ? -17.556 -26.681 16.261 1.00 90.50 249 ASN A N 1
ATOM 1914 C CA . ASN A 1 249 ? -16.229 -26.269 15.787 1.00 90.50 249 ASN A CA 1
ATOM 1915 C C . ASN A 1 249 ? -15.555 -27.243 14.801 1.00 90.50 249 ASN A C 1
ATOM 1917 O O . ASN A 1 249 ? -14.349 -27.138 14.574 1.00 90.50 249 ASN A O 1
ATOM 1921 N N . ASN A 1 250 ? -16.294 -28.162 14.175 1.00 91.62 250 ASN A N 1
ATOM 1922 C CA . ASN A 1 250 ? -15.736 -28.975 13.095 1.00 91.62 250 ASN A CA 1
ATOM 1923 C C . ASN A 1 250 ? -15.619 -28.128 11.826 1.00 91.62 250 ASN A C 1
ATOM 1925 O O . ASN A 1 250 ? -16.568 -27.440 11.445 1.00 91.62 250 ASN A O 1
ATOM 1929 N N . VAL A 1 251 ? -14.468 -28.192 11.155 1.00 89.94 251 VAL A N 1
ATOM 1930 C CA . VAL A 1 251 ? -14.221 -27.456 9.907 1.00 89.94 251 VAL A CA 1
ATOM 1931 C C . VAL A 1 251 ? -15.101 -27.999 8.785 1.00 89.94 251 VAL A C 1
ATOM 1933 O O . VAL A 1 251 ? -15.094 -29.194 8.491 1.00 89.94 251 VAL A O 1
ATOM 1936 N N . ILE A 1 252 ? -15.834 -27.104 8.124 1.00 90.19 252 ILE A N 1
ATOM 1937 C CA . ILE A 1 252 ? -16.620 -27.429 6.939 1.00 90.19 252 ILE A CA 1
ATOM 1938 C C . ILE A 1 252 ? -15.699 -27.484 5.729 1.00 90.19 252 ILE A C 1
ATOM 1940 O O . ILE A 1 252 ? -14.936 -26.555 5.458 1.00 90.19 252 ILE A O 1
ATOM 1944 N N . TYR A 1 253 ? -15.801 -28.573 4.971 1.00 84.12 253 TYR A N 1
ATOM 1945 C CA . TYR A 1 253 ? -15.020 -28.749 3.759 1.00 84.12 253 TYR A CA 1
ATOM 1946 C C . TYR A 1 253 ? -15.399 -27.696 2.712 1.00 84.12 253 TYR A C 1
ATOM 1948 O O . TYR A 1 253 ? -16.565 -27.565 2.326 1.00 84.12 253 TYR A O 1
ATOM 1956 N N . SER A 1 254 ? -14.402 -26.955 2.235 1.00 80.56 254 SER A N 1
ATOM 1957 C CA . SER A 1 254 ? -14.559 -26.046 1.106 1.00 80.56 254 SER A CA 1
ATOM 1958 C C . SER A 1 254 ? -14.346 -26.777 -0.211 1.00 80.56 254 SER A C 1
ATOM 1960 O O . SER A 1 254 ? -13.347 -27.470 -0.393 1.00 80.56 254 SER A O 1
ATOM 1962 N N . ILE A 1 255 ? -15.230 -26.534 -1.163 1.00 74.81 255 ILE A N 1
ATOM 1963 C CA . ILE A 1 255 ? -15.105 -26.959 -2.548 1.00 74.81 255 ILE A CA 1
ATOM 1964 C C . ILE A 1 255 ? -14.305 -25.886 -3.302 1.00 74.81 255 ILE A C 1
ATOM 1966 O O . ILE A 1 255 ? -14.684 -24.706 -3.259 1.00 74.81 255 ILE A O 1
ATOM 1970 N N . PRO A 1 256 ? -13.222 -26.261 -4.006 1.00 67.06 256 PRO A N 1
ATOM 1971 C CA . PRO A 1 256 ? -12.516 -25.347 -4.893 1.00 67.06 256 PRO A CA 1
ATOM 1972 C C . PRO A 1 256 ? -13.464 -24.770 -5.945 1.00 67.06 256 PRO A C 1
ATOM 1974 O O . PRO A 1 256 ? -14.248 -25.488 -6.569 1.00 67.06 256 PRO A O 1
ATOM 1977 N N . ASN A 1 257 ? -13.400 -23.462 -6.163 1.00 62.53 257 ASN A N 1
ATOM 1978 C CA . ASN A 1 257 ? -14.154 -22.822 -7.225 1.00 62.53 257 ASN A CA 1
ATOM 1979 C C . ASN A 1 257 ? -13.375 -22.924 -8.537 1.00 62.53 257 ASN A C 1
ATOM 1981 O O . ASN A 1 257 ? -12.378 -22.248 -8.740 1.00 62.53 257 ASN A O 1
ATOM 1985 N N . THR A 1 258 ? -13.840 -23.785 -9.437 1.00 60.38 258 THR A N 1
ATOM 1986 C CA . THR A 1 258 ? -13.158 -24.057 -10.710 1.00 60.38 258 THR A CA 1
ATOM 1987 C C . THR A 1 258 ? -13.520 -23.082 -11.840 1.00 60.38 258 THR A C 1
ATOM 1989 O O . THR A 1 258 ? -13.070 -23.290 -12.961 1.00 60.38 258 THR A O 1
ATOM 1992 N N . GLY A 1 259 ? -14.332 -22.041 -11.592 1.00 54.47 259 GLY A N 1
ATOM 1993 C CA . GLY A 1 259 ? -14.852 -21.178 -12.669 1.00 54.47 259 GLY A CA 1
ATOM 1994 C C . GLY A 1 259 ? -15.030 -19.686 -12.369 1.00 54.47 259 GLY A C 1
ATOM 1995 O O . GLY A 1 259 ? -15.340 -18.943 -13.291 1.00 54.47 259 GLY A O 1
ATOM 1996 N N . LEU A 1 260 ? -14.859 -19.231 -11.124 1.00 54.44 260 LEU A N 1
ATOM 1997 C CA . LEU A 1 260 ? -15.061 -17.830 -10.709 1.00 54.44 260 LEU A CA 1
ATOM 1998 C C . LEU A 1 260 ? -13.980 -17.390 -9.700 1.00 54.44 260 LEU A C 1
ATOM 2000 O O . LEU A 1 260 ? -14.295 -16.849 -8.640 1.00 54.44 260 LEU A O 1
ATOM 2004 N N . GLY A 1 261 ? -12.718 -17.714 -9.989 1.00 59.69 261 GLY A N 1
ATOM 2005 C CA . GLY A 1 261 ? -11.573 -17.356 -9.147 1.00 59.69 261 GLY A CA 1
ATOM 2006 C C . GLY A 1 261 ? -11.356 -18.271 -7.928 1.00 59.69 261 GLY A C 1
ATOM 2007 O O . GLY A 1 261 ? -12.059 -19.267 -7.757 1.00 59.69 261 GLY A O 1
ATOM 2008 N N . PRO A 1 262 ? -10.394 -17.937 -7.053 1.00 64.31 262 PRO A N 1
ATOM 2009 C CA . PRO A 1 262 ? -9.926 -18.764 -5.934 1.00 64.31 262 PRO A CA 1
ATOM 2010 C C . PRO A 1 262 ? -10.884 -18.785 -4.728 1.00 64.31 262 PRO A C 1
ATOM 2012 O O . PRO A 1 262 ? -10.569 -19.358 -3.684 1.00 64.31 262 PRO A O 1
ATOM 2015 N N . ASN A 1 263 ? -12.068 -18.180 -4.857 1.00 66.00 263 ASN A N 1
ATOM 2016 C CA . ASN A 1 263 ? -13.079 -18.125 -3.806 1.00 66.00 263 ASN A CA 1
ATOM 2017 C C . ASN A 1 263 ? -13.506 -19.528 -3.360 1.00 66.00 263 ASN A C 1
ATOM 2019 O O . ASN A 1 263 ? -13.991 -20.319 -4.161 1.00 66.00 263 ASN A O 1
ATOM 2023 N N . ARG A 1 264 ? -13.390 -19.848 -2.070 1.00 71.81 264 ARG A N 1
ATOM 2024 C CA . ARG A 1 264 ? -13.896 -21.118 -1.531 1.00 71.81 264 ARG A CA 1
ATOM 2025 C C . ARG A 1 264 ? -15.420 -21.140 -1.590 1.00 71.81 264 ARG A C 1
ATOM 2027 O O . ARG A 1 264 ? -16.073 -20.192 -1.166 1.00 71.81 264 ARG A O 1
ATOM 2034 N N . ARG A 1 265 ? -15.996 -22.246 -2.064 1.00 73.56 265 ARG A N 1
ATOM 2035 C CA . ARG A 1 265 ? -17.436 -22.503 -1.944 1.00 73.56 265 ARG A CA 1
ATOM 2036 C C . ARG A 1 265 ? -17.675 -23.493 -0.820 1.00 73.56 265 ARG A C 1
ATOM 2038 O O . ARG A 1 265 ? -16.970 -24.488 -0.723 1.00 73.56 265 ARG A O 1
ATOM 2045 N N . TYR A 1 266 ? -18.683 -23.256 0.003 1.00 78.38 266 TYR A N 1
ATOM 2046 C CA . TYR A 1 266 ? -19.062 -24.180 1.067 1.00 78.38 266 TYR A CA 1
ATOM 2047 C C . TYR A 1 266 ? -20.458 -24.726 0.778 1.00 78.38 266 TYR A C 1
ATOM 2049 O O . TYR A 1 266 ? -21.371 -23.970 0.451 1.00 78.38 266 TYR A O 1
ATOM 2057 N N . GLN A 1 267 ? -20.623 -26.045 0.878 1.00 79.75 267 GLN A N 1
ATOM 2058 C CA . GLN A 1 267 ? -21.942 -26.671 0.866 1.00 79.75 267 GLN A CA 1
ATOM 2059 C C . GLN A 1 267 ? -22.419 -26.812 2.306 1.00 79.75 267 GLN A C 1
ATOM 2061 O O . GLN A 1 267 ? -21.854 -27.575 3.085 1.00 79.75 267 GLN A O 1
ATOM 2066 N N . LEU A 1 268 ? -23.449 -26.046 2.656 1.00 82.88 268 LEU A N 1
ATOM 2067 C CA . LEU A 1 268 ? -24.000 -25.997 4.005 1.00 82.88 268 LEU A CA 1
ATOM 2068 C C . LEU A 1 268 ? -25.330 -26.754 4.058 1.00 82.88 268 LEU A C 1
ATOM 2070 O O . LEU A 1 268 ? -26.191 -26.599 3.189 1.00 82.88 268 LEU A O 1
ATOM 2074 N N . ALA A 1 269 ? -25.505 -27.575 5.089 1.00 82.50 269 ALA A N 1
ATOM 2075 C CA . ALA A 1 269 ? -26.745 -28.283 5.347 1.00 82.50 269 ALA A CA 1
ATOM 2076 C C . ALA A 1 269 ? -27.792 -27.320 5.917 1.00 82.50 269 ALA A C 1
ATOM 2078 O O . ALA A 1 269 ? -27.549 -26.530 6.830 1.00 82.50 269 ALA A O 1
ATOM 2079 N N . ARG A 1 270 ? -29.001 -27.399 5.367 1.00 78.81 270 ARG A N 1
ATOM 2080 C CA . ARG A 1 270 ? -30.102 -26.523 5.761 1.00 78.81 270 ARG A CA 1
ATOM 2081 C C . ARG A 1 270 ? -30.512 -26.764 7.219 1.00 78.81 270 ARG A C 1
ATOM 2083 O O . ARG A 1 270 ? -30.640 -27.906 7.647 1.00 78.81 270 ARG A O 1
ATOM 2090 N N . GLY A 1 271 ? -30.802 -25.677 7.938 1.00 78.44 271 GLY A N 1
ATOM 2091 C CA . GLY A 1 271 ? -31.288 -25.719 9.324 1.00 78.44 271 GLY A CA 1
ATOM 2092 C C . GLY A 1 271 ? -30.198 -25.941 10.375 1.00 78.44 271 GLY A C 1
ATOM 2093 O O . GLY A 1 271 ? -30.527 -26.110 11.543 1.00 78.44 271 GLY A O 1
ATOM 2094 N N . GLN A 1 272 ? -28.927 -25.944 9.972 1.00 85.19 272 GLN A N 1
ATOM 2095 C CA . GLN A 1 272 ? -27.781 -26.027 10.874 1.00 85.19 272 GLN A CA 1
ATOM 2096 C C . GLN A 1 272 ? -27.243 -24.634 11.224 1.00 85.19 272 GLN A C 1
ATOM 2098 O O . GLN A 1 272 ? -27.487 -23.664 10.505 1.00 85.19 272 GLN A O 1
ATOM 2103 N N . ILE A 1 273 ? -26.494 -24.555 12.325 1.00 81.94 273 ILE A N 1
ATOM 2104 C CA . ILE A 1 273 ? -25.775 -23.350 12.750 1.00 81.94 273 ILE A CA 1
ATOM 2105 C C . ILE A 1 273 ? -24.311 -23.488 12.333 1.00 81.94 273 ILE A C 1
ATOM 2107 O O . ILE A 1 273 ? -23.672 -24.504 12.615 1.00 81.94 273 ILE A O 1
ATOM 2111 N N . TYR A 1 274 ? -23.789 -22.440 11.701 1.00 84.94 274 TYR A N 1
ATOM 2112 C CA . TYR A 1 274 ? -22.401 -22.336 11.266 1.00 84.94 274 TYR A CA 1
ATOM 2113 C C . TYR A 1 274 ? -21.755 -21.086 11.852 1.00 84.94 274 TYR A C 1
ATOM 2115 O O . TYR A 1 274 ? -22.424 -20.074 12.058 1.00 84.94 274 TYR A O 1
ATOM 2123 N N . LYS A 1 275 ? -20.447 -21.153 12.089 1.00 85.00 275 LYS A N 1
ATOM 2124 C CA . LYS A 1 275 ? -19.618 -20.030 12.524 1.00 85.00 275 LYS A CA 1
ATOM 2125 C C . LYS A 1 275 ? -18.712 -19.634 11.368 1.00 85.00 275 LYS A C 1
ATOM 2127 O O . LYS A 1 275 ? -17.987 -20.472 10.830 1.00 85.00 275 LYS A O 1
ATOM 2132 N N . ILE A 1 276 ? -18.775 -18.363 10.989 1.00 82.06 276 ILE A N 1
ATOM 2133 C CA . ILE A 1 276 ? -17.987 -17.799 9.896 1.00 82.06 276 ILE A CA 1
ATOM 2134 C C . ILE A 1 276 ? -17.047 -16.756 10.501 1.00 82.06 276 ILE A C 1
ATOM 2136 O O . ILE A 1 276 ? -17.532 -15.767 11.050 1.00 82.06 276 ILE A O 1
ATOM 2140 N N . PRO A 1 277 ? -15.725 -16.964 10.432 1.00 78.06 277 PRO A N 1
ATOM 2141 C CA . PRO A 1 277 ? -14.774 -15.927 10.784 1.00 78.06 277 PRO A CA 1
ATOM 2142 C C . PRO A 1 277 ? -14.747 -14.865 9.681 1.00 78.06 277 PRO A C 1
ATOM 2144 O O . PRO A 1 277 ? -14.497 -15.175 8.515 1.00 78.06 277 PRO A O 1
ATOM 2147 N N . ILE A 1 278 ? -15.002 -13.620 10.064 1.00 73.88 278 ILE A N 1
ATOM 2148 C CA . ILE A 1 278 ? -14.856 -12.446 9.207 1.00 73.88 278 ILE A CA 1
ATOM 2149 C C . ILE A 1 278 ? -14.086 -11.370 9.968 1.00 73.88 278 ILE A C 1
ATOM 2151 O O . ILE A 1 278 ? -14.237 -11.230 11.182 1.00 73.88 278 ILE A O 1
ATOM 2155 N N . THR A 1 279 ? -13.287 -10.615 9.233 1.00 73.38 279 THR A N 1
ATOM 2156 C CA . THR A 1 279 ? -12.693 -9.351 9.648 1.00 73.38 279 THR A CA 1
ATOM 2157 C C . THR A 1 279 ? -13.463 -8.244 8.937 1.00 73.38 279 THR A C 1
ATOM 2159 O O . THR A 1 279 ? -13.690 -8.309 7.726 1.00 73.38 279 THR A O 1
ATOM 2162 N N . LEU A 1 280 ? -13.905 -7.259 9.709 1.00 71.75 280 LEU A N 1
ATOM 2163 C CA . LEU A 1 280 ? -14.521 -6.032 9.218 1.00 71.75 280 LEU A CA 1
ATOM 2164 C C . LEU A 1 280 ? -13.482 -4.923 9.371 1.00 71.75 280 LEU A C 1
ATOM 2166 O O . LEU A 1 280 ? -12.858 -4.850 10.427 1.00 71.75 280 LEU A O 1
ATOM 2170 N N . GLU A 1 281 ? -13.299 -4.101 8.343 1.00 70.00 281 GLU A N 1
ATOM 2171 C CA . GLU A 1 281 ? -12.342 -2.992 8.361 1.00 70.00 281 GLU A CA 1
ATOM 2172 C C . GLU A 1 281 ? -12.998 -1.726 7.832 1.00 70.00 281 GLU A C 1
ATOM 2174 O O . GLU A 1 281 ? -13.531 -1.727 6.721 1.00 70.00 281 GLU A O 1
ATOM 2179 N N . THR A 1 282 ? -12.895 -0.628 8.573 1.00 68.31 282 THR A N 1
ATOM 2180 C CA . THR A 1 282 ? -13.243 0.694 8.044 1.00 68.31 282 THR A CA 1
ATOM 2181 C C . THR A 1 282 ? -12.086 1.197 7.178 1.00 68.31 282 THR A C 1
ATOM 2183 O O . THR A 1 282 ? -11.083 1.688 7.679 1.00 68.31 282 THR A O 1
ATOM 2186 N N . ASN A 1 283 ? -12.179 1.066 5.858 1.00 67.25 283 ASN A N 1
ATOM 2187 C CA . ASN A 1 283 ? -11.156 1.554 4.931 1.00 67.25 283 ASN A CA 1
ATOM 2188 C C . ASN A 1 283 ? -11.276 3.062 4.630 1.00 67.25 283 ASN A C 1
ATOM 2190 O O . ASN A 1 283 ? -10.386 3.626 3.995 1.00 67.25 283 ASN A O 1
ATOM 2194 N N . GLY A 1 284 ? -12.374 3.710 5.022 1.00 64.31 284 GLY A N 1
ATOM 2195 C CA . GLY A 1 284 ? -12.726 5.088 4.664 1.00 64.31 284 GLY A CA 1
ATOM 2196 C C . GLY A 1 284 ? -11.935 6.189 5.357 1.00 64.31 284 GLY A C 1
ATOM 2197 O O . GLY A 1 284 ? -11.237 5.965 6.337 1.00 64.31 284 GLY A O 1
ATOM 2198 N N . ALA A 1 285 ? -12.105 7.417 4.857 1.00 60.28 285 ALA A N 1
ATOM 2199 C CA . ALA A 1 285 ? -11.611 8.624 5.526 1.00 60.28 285 ALA A CA 1
ATOM 2200 C C . ALA A 1 285 ? -12.399 8.956 6.813 1.00 60.28 285 ALA A C 1
ATOM 2202 O O . ALA A 1 285 ? -11.930 9.748 7.625 1.00 60.28 285 ALA A O 1
ATOM 2203 N N . ASN A 1 286 ? -13.578 8.348 6.992 1.00 61.06 286 ASN A N 1
ATOM 2204 C CA . ASN A 1 286 ? -14.469 8.540 8.130 1.00 61.06 286 ASN A CA 1
ATOM 2205 C C . ASN A 1 286 ? -14.445 7.312 9.048 1.00 61.06 286 ASN A C 1
ATOM 2207 O O . ASN A 1 286 ? -14.390 6.179 8.579 1.00 61.06 286 ASN A O 1
ATOM 2211 N N . THR A 1 287 ? -14.549 7.528 10.361 1.00 59.69 287 THR A N 1
ATOM 2212 C CA . THR A 1 287 ? -14.728 6.434 11.328 1.00 59.69 287 THR A CA 1
ATOM 2213 C C . THR A 1 287 ? -16.175 5.939 11.321 1.00 59.69 287 THR A C 1
ATOM 2215 O O . THR A 1 287 ? -17.099 6.717 11.575 1.00 59.69 287 THR A O 1
ATOM 2218 N N . HIS A 1 288 ? -16.376 4.634 11.130 1.00 57.72 288 HIS A N 1
ATOM 2219 C CA . HIS A 1 288 ? -17.679 3.984 11.232 1.00 57.72 288 HIS A CA 1
ATOM 2220 C C . HIS A 1 288 ? -17.792 3.181 12.526 1.00 57.72 288 HIS A C 1
ATOM 2222 O O . HIS A 1 288 ? -16.993 2.305 12.824 1.00 57.72 288 HIS A O 1
ATOM 2228 N N . ASN A 1 289 ? -18.832 3.461 13.313 1.00 58.12 289 ASN A N 1
ATOM 2229 C CA . ASN A 1 289 ? -19.013 2.822 14.622 1.00 58.12 289 ASN A CA 1
ATOM 2230 C C . ASN A 1 289 ? -19.962 1.613 14.577 1.00 58.12 289 ASN A C 1
ATOM 2232 O O . ASN A 1 289 ? -20.253 1.027 15.622 1.00 58.12 289 ASN A O 1
ATOM 2236 N N . ARG A 1 290 ? -20.547 1.303 13.409 1.00 56.31 290 ARG A N 1
ATOM 2237 C CA . ARG A 1 290 ? -21.606 0.295 13.251 1.00 56.31 290 ARG A CA 1
ATOM 2238 C C . ARG A 1 290 ? -21.591 -0.307 11.851 1.00 56.31 290 ARG A C 1
ATOM 2240 O O . ARG A 1 290 ? -21.566 0.432 10.874 1.00 56.31 290 ARG A O 1
ATOM 2247 N N . LEU A 1 291 ? -21.727 -1.631 11.769 1.00 57.53 291 LEU A N 1
ATOM 2248 C CA . LEU A 1 291 ? -22.139 -2.291 10.533 1.00 57.53 291 LEU A CA 1
ATOM 2249 C C . LEU A 1 291 ? -23.585 -1.865 10.247 1.00 57.53 291 LEU A C 1
ATOM 2251 O O . LEU A 1 291 ? -24.478 -2.197 11.025 1.00 57.53 291 LEU A O 1
ATOM 2255 N N . MET A 1 292 ? -23.803 -1.077 9.194 1.00 53.62 292 MET A N 1
ATOM 2256 C CA . MET A 1 292 ? -25.105 -0.436 8.980 1.00 53.62 292 MET A CA 1
ATOM 2257 C C . MET A 1 292 ? -26.138 -1.342 8.305 1.00 53.62 292 MET A C 1
ATOM 2259 O O . MET A 1 292 ? -27.324 -1.089 8.454 1.00 53.62 292 MET A O 1
ATOM 2263 N N . TRP A 1 293 ? -25.717 -2.351 7.536 1.00 53.59 293 TRP A N 1
ATOM 2264 C CA . TRP A 1 293 ? -26.639 -3.260 6.852 1.00 53.59 293 TRP A CA 1
ATOM 2265 C C . TRP A 1 293 ? -25.913 -4.497 6.319 1.00 53.59 293 TRP A C 1
ATOM 2267 O O . TRP A 1 293 ? -24.753 -4.444 5.917 1.00 53.59 293 TRP A O 1
ATOM 2277 N N . ALA A 1 294 ? -26.615 -5.627 6.282 1.00 61.47 294 ALA A N 1
ATOM 2278 C CA . ALA A 1 294 ? -26.172 -6.828 5.579 1.00 61.47 294 ALA A CA 1
ATOM 2279 C C . ALA A 1 294 ? -27.346 -7.413 4.801 1.00 61.47 294 ALA A C 1
ATOM 2281 O O . ALA A 1 294 ? -28.476 -7.404 5.290 1.00 61.47 294 ALA A O 1
ATOM 2282 N N . LYS A 1 295 ? -27.088 -7.943 3.602 1.00 61.56 295 LYS A N 1
ATOM 2283 C CA . LYS A 1 295 ? -28.113 -8.557 2.753 1.00 61.56 295 LYS A CA 1
ATOM 2284 C C . LYS A 1 295 ? -27.781 -10.006 2.428 1.00 61.56 295 LYS A C 1
ATOM 2286 O O . LYS A 1 295 ? -26.629 -10.363 2.198 1.00 61.56 295 LYS A O 1
ATOM 2291 N N . LEU A 1 296 ? -28.816 -10.834 2.397 1.00 65.75 296 LEU A N 1
ATOM 2292 C CA . LEU A 1 296 ? -28.776 -12.212 1.946 1.00 65.75 296 LEU A CA 1
ATOM 2293 C C . LEU A 1 296 ? -29.390 -12.293 0.549 1.00 65.75 296 LEU A C 1
ATOM 2295 O O . LEU A 1 296 ? -30.605 -12.115 0.398 1.00 65.75 296 LEU A O 1
ATOM 2299 N N . SER A 1 297 ? -28.554 -12.609 -0.440 1.00 64.94 297 SER A N 1
ATOM 2300 C CA . SER A 1 297 ? -29.029 -12.938 -1.781 1.00 64.94 297 SER A CA 1
ATOM 2301 C C . SER A 1 297 ? -29.553 -14.367 -1.847 1.00 64.94 297 SER A C 1
ATOM 2303 O O . SER A 1 297 ? -29.036 -15.287 -1.204 1.00 64.94 297 SER A O 1
AT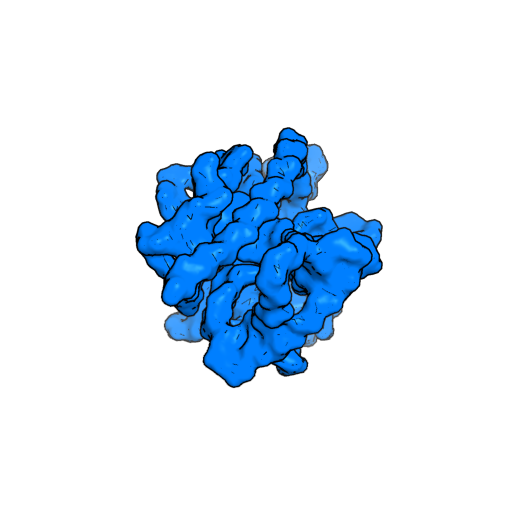OM 2305 N N . SER A 1 298 ? -30.632 -14.541 -2.607 1.00 68.69 298 SER A N 1
ATOM 2306 C CA . SER A 1 298 ? -31.217 -15.855 -2.893 1.00 68.69 298 SER A CA 1
ATOM 2307 C C . SER A 1 298 ? -30.704 -16.470 -4.194 1.00 68.69 298 SER A C 1
ATOM 2309 O O . SER A 1 298 ? -31.032 -17.621 -4.497 1.00 68.69 298 SER A O 1
ATOM 2311 N N . ASP A 1 299 ? -29.894 -15.725 -4.943 1.00 63.12 299 ASP A N 1
ATOM 2312 C CA . ASP A 1 299 ? -29.280 -16.170 -6.180 1.00 63.12 299 ASP A CA 1
ATOM 2313 C C . ASP A 1 299 ? -27.775 -15.836 -6.204 1.00 63.12 299 ASP A C 1
ATOM 2315 O O . ASP A 1 299 ? -27.098 -15.851 -5.176 1.00 63.12 299 ASP A O 1
ATOM 2319 N N . ARG A 1 300 ? -27.207 -15.694 -7.402 1.00 50.47 300 ARG A N 1
ATOM 2320 C CA . ARG A 1 300 ? -25.772 -15.456 -7.623 1.00 50.47 300 ARG A CA 1
ATOM 2321 C C . ARG A 1 300 ? -25.435 -13.975 -7.806 1.00 50.47 300 ARG A C 1
ATOM 2323 O O . ARG A 1 300 ? -24.290 -13.660 -8.124 1.00 50.47 300 ARG A O 1
ATOM 2330 N N . THR A 1 301 ? -26.420 -13.098 -7.689 1.00 50.69 301 THR A N 1
ATOM 2331 C CA . THR A 1 301 ? -26.324 -11.672 -7.948 1.00 50.69 301 THR A CA 1
ATOM 2332 C C . THR A 1 301 ? -26.761 -10.937 -6.690 1.00 50.69 301 THR A C 1
ATOM 2334 O O . THR A 1 301 ? -27.809 -11.218 -6.122 1.00 50.69 301 THR A O 1
ATOM 2337 N N . PHE A 1 302 ? -25.921 -10.013 -6.227 1.00 54.31 302 PHE A N 1
ATOM 2338 C CA . PHE A 1 302 ? -26.305 -9.125 -5.141 1.00 54.31 302 PHE A CA 1
ATOM 2339 C C . PHE A 1 302 ? -26.990 -7.894 -5.725 1.00 54.31 302 PHE A C 1
ATOM 2341 O O . PHE A 1 302 ? -26.384 -7.182 -6.529 1.00 54.31 302 PHE A O 1
ATOM 2348 N N . ASP A 1 303 ? -28.236 -7.641 -5.344 1.00 67.81 303 ASP A N 1
ATOM 2349 C CA . ASP A 1 303 ? -28.998 -6.489 -5.814 1.00 67.81 303 ASP A CA 1
ATOM 2350 C C . ASP A 1 303 ? -29.970 -5.928 -4.759 1.00 67.81 303 ASP A C 1
ATOM 2352 O O . ASP A 1 303 ? -29.977 -6.288 -3.578 1.00 67.81 303 ASP A O 1
ATOM 2356 N N . SER A 1 304 ? -30.763 -4.930 -5.154 1.00 71.75 304 SER A N 1
ATOM 2357 C CA . SER A 1 304 ? -31.686 -4.246 -4.247 1.00 71.75 304 SER A CA 1
ATOM 2358 C C . SER A 1 304 ? -32.856 -5.117 -3.779 1.00 71.75 304 SER A C 1
ATOM 2360 O O . SER A 1 304 ? -33.488 -4.755 -2.786 1.00 71.75 304 SER A O 1
ATOM 2362 N N . SER A 1 305 ? -33.123 -6.244 -4.444 1.00 72.19 305 SER A N 1
ATOM 2363 C CA . SER A 1 305 ? -34.174 -7.205 -4.100 1.00 72.19 305 SER A CA 1
ATOM 2364 C C . SER A 1 305 ? -33.760 -8.213 -3.021 1.00 72.19 305 SER A C 1
ATOM 2366 O O . SER A 1 305 ? -34.617 -8.922 -2.481 1.00 72.19 305 SER A O 1
ATOM 2368 N N . ASP A 1 306 ? -32.476 -8.241 -2.655 1.00 73.56 306 ASP A N 1
ATOM 2369 C CA . ASP A 1 306 ? -31.956 -9.113 -1.608 1.00 73.56 306 ASP A CA 1
ATOM 2370 C C . ASP A 1 306 ? -32.519 -8.786 -0.223 1.00 73.56 306 ASP A C 1
ATOM 2372 O O . ASP A 1 306 ? -32.829 -7.643 0.121 1.00 73.56 306 ASP A O 1
ATOM 2376 N N . THR A 1 307 ? -32.622 -9.820 0.613 1.00 74.88 307 THR A N 1
ATOM 2377 C CA . THR A 1 307 ? -33.227 -9.700 1.942 1.00 74.88 307 THR A CA 1
ATOM 2378 C C . THR A 1 307 ? -32.240 -9.069 2.914 1.00 74.88 307 THR A C 1
ATOM 2380 O O . THR A 1 307 ? -31.206 -9.667 3.196 1.00 74.88 307 THR A O 1
ATOM 2383 N N . ALA A 1 308 ? -32.570 -7.904 3.473 1.00 68.44 308 ALA A N 1
ATOM 2384 C CA . ALA A 1 308 ? -31.829 -7.350 4.603 1.00 68.44 308 ALA A CA 1
ATOM 2385 C C . ALA A 1 308 ? -31.898 -8.316 5.799 1.00 68.44 308 ALA A C 1
ATOM 2387 O O . ALA A 1 308 ? -32.970 -8.808 6.160 1.00 68.44 308 ALA A O 1
ATOM 2388 N N . ILE A 1 309 ? -30.739 -8.631 6.369 1.00 64.06 309 ILE A N 1
ATOM 2389 C CA . ILE A 1 309 ? -30.585 -9.493 7.548 1.00 64.06 309 ILE A CA 1
ATOM 2390 C C . ILE A 1 309 ? -30.024 -8.732 8.757 1.00 64.06 309 ILE A C 1
ATOM 2392 O O . ILE A 1 309 ? -30.032 -9.276 9.859 1.00 64.06 309 ILE A O 1
ATOM 2396 N N . LEU A 1 310 ? -29.572 -7.490 8.557 1.00 58.25 310 LEU A N 1
ATOM 2397 C CA . LEU A 1 310 ? -29.201 -6.518 9.586 1.00 58.25 310 LEU A CA 1
ATOM 2398 C C . LEU A 1 310 ? -29.663 -5.134 9.111 1.00 58.25 310 LEU A C 1
ATOM 2400 O O . LEU A 1 310 ? -29.382 -4.803 7.958 1.00 58.25 310 LEU A O 1
ATOM 2404 N N . ASP A 1 311 ? -30.339 -4.396 9.996 1.00 52.19 311 ASP A N 1
ATOM 2405 C CA . ASP A 1 311 ? -30.760 -2.987 9.888 1.00 52.19 311 ASP A CA 1
ATOM 2406 C C . ASP A 1 311 ? -30.448 -2.274 11.219 1.00 52.19 311 ASP A C 1
ATOM 2408 O O . ASP A 1 311 ? -30.619 -2.925 12.284 1.00 52.19 311 ASP A O 1
#

Secondary structure (DSSP, 8-state):
----------------------B-EETTEEPB-SSSEEEEEEETTTS-TT-HHHHHHHHHHHHHHTTBS-EEEEEEES---TTSSS-EEEEE-GGG-TTS-GGG-SEEEEEEEETTTTEEEEEEEEEETTSEEE-SSBS-STTTSSS-EEEHHHHHHHHHHHHHTBPP-SSSSSTTT-SSS--EE-SSBEE----HHHHHHHHHHH-B-S-TTS--EEEE-EEE-TTTS-SSTT----EEE---EETT-PBPPEEP-SSSSSPPEE---TT--EE---EEEE-SSS---S---EEE-SSSS--TTSEEEE-

Foldseek 3Di:
DDDDFADQDDDPDPDPPPQDFAFADLDPDGQAAPDLEDEEAEQCVFPPPPDLLVVLLVVLQVLLVQLFSHHYHYDYDNDDDPPDQGAYEGEDEQVPQPDDDLVPDQKDKDFDADSVVSYTRYIYIYGYPVFAEDSFQWQCAPPQHPHRYFYSNQQSNLSVLVVRRTFADADDLFSSQPRGPSWDDWLTGTHHHGWASSSVVSCVRGNFDPRPDNQFKDKFQWDFDPVPGDPDPRHHTDIDRHFKAFPVRHGFDWDQDPDRGRDTDGDDDGPTHIDGRMDMTGRHSDDDPDPQWDFDDPDDDDDPPTHINHD

Nearest PDB structures (foldseek):
  1rm8-assembly1_A  TM=7.154E-01  e=1.459E-06  Homo sapiens
  5ue3-assembly1_A  TM=6.739E-01  e=1.390E-04  Homo sapiens
  8pxt-assembly1_C  TM=5.642E-01  e=6.573E-02  Akkermansia muciniphila
  8pxt-assembly1_B  TM=5.288E-01  e=6.181E-02  Akkermansia muciniphila
  8pxu-assembly3_C  TM=5.458E-01  e=8.409E-02  Akkermansia muciniphila

pLDDT: mean 80.04, std 16.52, range [29.08, 98.19]